Protein AF-0000000068193351 (afdb_homodimer)

Secondary structure (DSSP, 8-state):
--HHHHHHHSPTTHHHHHHHHHTS-HHHHHHHHHTSSPPPHHHHHHHHHHTTTSS-HHHHSTTTHHHH-HHHHHHHHTT-----------GGGS------/--HHHHHHHSPTTHHHHHHHHHTS-HHHHHHHHHTSSPPPHHHHHHHHHHTTTSS-HHHHSTTTHHHH-HHHHHHHHTT-----------GGGTT-----

Sequence (200 aa):
MTLKEFIKSLRVGDAKKFAARLGVSPSYLSQMASGRTAISPTRALMIESATEGQVSRAELRPHDWELIWPEYASGIRLGQTHVVHAEGDCSACLSDGVDSMTLKEFIKSLRVGDAKKFAARLGVSPSYLSQMASGRTAISPTRALMIESATEGQVSRAELRPHDWELIWPEYASGIRLGQTHVVHAEGDCSACLSDGVDS

Foldseek 3Di:
DALLVVLVPDDPPVLQVLCVQLVHGSVVSVCLRVVVDQADPVSQVSNCVSSVNPHHSCNSPVPCVCVVCVVCVVCVVVVNNVPPPVPPPCVVVPDPPPVD/DALLVVLVPDDPPVLQVLCVQLVHGSVVSVCLRVVVDQADPVSQVVNCVSSVNPHHSCNSPVPCVCVVCVVCVVCVVVVNNPPCPVPPPCVVVPDPPPDD

Nearest PDB structures (foldseek):
  8c7k-assembly1_A  TM=7.329E-01  e=3.069E-12  Escherichia coli O157:H7
  8co2-assembly1_A  TM=9.858E-01  e=1.066E-08  Escherichia coli O157
  1utx-assembly1_B  TM=7.708E-01  e=4.653E-01  Enterococcus faecalis
  3jxc-assembly1_L  TM=6.769E-01  e=3.519E-01  Lederbergvirus P22
  3eus-assembly1_B  TM=6.465E-01  e=3.328E-01  Ruegeria pomeroyi

Solvent-accessible surface area (backbone atoms only — not comparable to full-atom values): 11826 Å² total; per-residue (Å²): 92,51,60,45,57,54,54,68,69,44,59,91,71,44,53,52,52,52,18,52,74,71,70,46,49,54,68,55,48,50,31,46,43,71,61,77,40,87,71,51,69,58,53,29,48,48,48,13,58,74,48,71,52,50,29,36,43,51,66,67,34,73,86,50,35,56,70,63,35,51,62,59,45,49,26,57,72,70,70,51,64,64,73,77,66,79,70,74,77,68,64,78,72,61,66,83,72,77,75,125,92,51,59,45,58,52,53,67,69,44,59,90,70,43,52,51,53,52,17,52,75,71,71,46,50,53,68,56,49,51,31,47,44,70,60,78,38,87,70,50,68,58,53,28,48,49,49,14,58,75,49,72,54,51,29,37,44,52,66,67,33,72,87,48,35,57,70,64,35,52,62,60,44,50,25,56,73,69,72,51,64,64,72,75,64,76,71,73,80,68,67,76,71,61,70,78,71,76,77,126

InterPro domains:
  IPR001387 Cro/C1-type, helix-turn-helix domain [PS50943] (16-60)
  IPR001387 Cro/C1-type, helix-turn-helix domain [cd00093] (3-50)
  IPR010982 Lambda repressor-like, DNA-binding domain superfamily [G3DSA:1.10.260.40] (1-67)
  IPR010982 Lambda repressor-like, DNA-binding domain superfamily [SSF47413] (12-64)
  IPR031856 Bacterial antitoxin YdaS-like [PF15943] (11-66)

Organism: Escherichia coli O157:H7 (NCBI:txid83334)

Radius of gyration: 22.43 Å; Cα contacts (8 Å, |Δi|>4): 151; chains: 2; bounding box: 56×87×42 Å

Structure (mmCIF, N/CA/C/O backbone):
data_AF-0000000068193351-model_v1
#
loop_
_entity.id
_entity.type
_entity.pdbx_description
1 polymer 'Phage antirepressor protein Cro'
#
loop_
_atom_site.group_PDB
_atom_site.id
_atom_site.type_symbol
_atom_site.label_atom_id
_atom_site.label_alt_id
_atom_site.label_comp_id
_atom_site.label_asym_id
_atom_site.label_entity_id
_atom_site.label_seq_id
_atom_site.pdbx_PDB_ins_code
_atom_site.Cartn_x
_atom_site.Cartn_y
_atom_site.Cartn_z
_atom_site.occupancy
_atom_site.B_iso_or_equiv
_atom_site.auth_seq_id
_atom_site.auth_comp_id
_atom_site.auth_asym_id
_atom_site.auth_atom_id
_atom_site.pdbx_PDB_model_num
ATOM 1 N N . MET A 1 1 ? -1.969 10.773 16.422 1 95.75 1 MET A N 1
ATOM 2 C CA . MET A 1 1 ? -3.109 11.672 16.266 1 95.75 1 MET A CA 1
ATOM 3 C C . MET A 1 1 ? -3.891 11.352 15 1 95.75 1 MET A C 1
ATOM 5 O O . MET A 1 1 ? -3.316 10.875 14.016 1 95.75 1 MET A O 1
ATOM 9 N N . THR A 1 2 ? -5.242 11.766 15 1 97.94 2 THR A N 1
ATOM 10 C CA . THR A 1 2 ? -6.059 11.523 13.82 1 97.94 2 THR A CA 1
ATOM 11 C C . THR A 1 2 ? -5.891 12.664 12.812 1 97.94 2 THR A C 1
ATOM 13 O O . THR A 1 2 ? -5.402 13.742 13.156 1 97.94 2 THR A O 1
ATOM 16 N N . LEU A 1 3 ? -6.285 12.359 11.57 1 98.69 3 LEU A N 1
ATOM 17 C CA . LEU A 1 3 ? -6.215 13.391 10.539 1 98.69 3 LEU A CA 1
ATO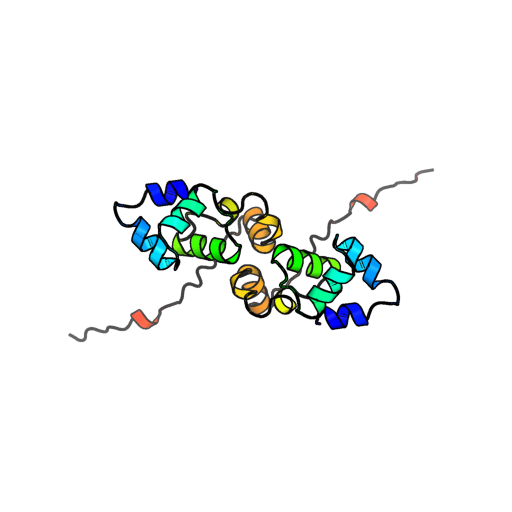M 18 C C . LEU A 1 3 ? -7.117 14.57 10.883 1 98.69 3 LEU A C 1
ATOM 20 O O . LEU A 1 3 ? -6.723 15.727 10.719 1 98.69 3 LEU A O 1
ATOM 2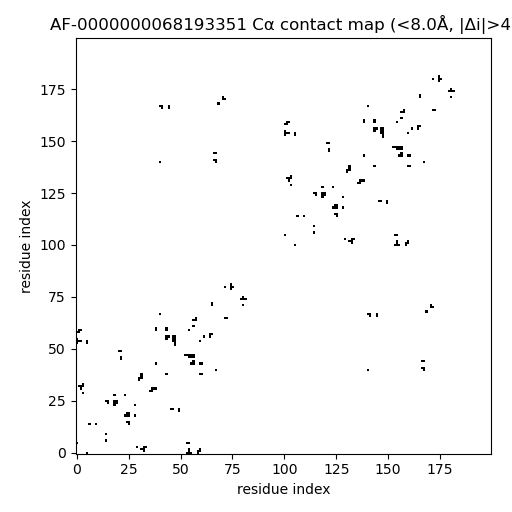4 N N . LYS A 1 4 ? -8.266 14.289 11.367 1 97.94 4 LYS A N 1
ATOM 25 C CA . LYS A 1 4 ? -9.203 15.336 11.766 1 97.94 4 LYS A CA 1
ATOM 26 C C . LYS A 1 4 ? -8.617 16.203 12.867 1 97.94 4 LYS A C 1
ATOM 28 O O . LYS A 1 4 ? -8.688 17.438 12.797 1 97.94 4 LYS A O 1
ATOM 33 N N . GLU A 1 5 ? -8.047 15.625 13.852 1 98.12 5 GLU A N 1
ATOM 34 C CA . GLU A 1 5 ? -7.422 16.359 14.953 1 98.12 5 GLU A CA 1
ATOM 35 C C . GLU A 1 5 ? -6.25 17.203 14.453 1 98.12 5 GLU A C 1
ATOM 37 O O . GLU A 1 5 ? -6.059 18.328 14.906 1 98.12 5 GLU A O 1
ATOM 42 N N . PHE A 1 6 ? -5.492 16.672 13.594 1 98.62 6 PHE A N 1
ATOM 43 C CA . PHE A 1 6 ? -4.367 17.406 13.039 1 98.62 6 PHE A CA 1
ATOM 44 C C . PHE A 1 6 ? -4.844 18.672 12.336 1 98.62 6 PHE A C 1
ATOM 46 O O . PHE A 1 6 ? -4.332 19.766 12.602 1 98.62 6 PHE A O 1
ATOM 53 N N . ILE A 1 7 ? -5.871 18.469 11.492 1 98 7 ILE A N 1
ATOM 54 C CA . ILE A 1 7 ? -6.387 19.594 10.719 1 98 7 ILE A CA 1
ATOM 55 C C . ILE A 1 7 ? -6.957 20.656 11.664 1 98 7 ILE A C 1
ATOM 57 O O . ILE A 1 7 ? -6.746 21.859 11.461 1 98 7 ILE A O 1
ATOM 61 N N . LYS A 1 8 ? -7.605 20.266 12.688 1 96.81 8 LYS A N 1
ATOM 62 C CA . LYS A 1 8 ? -8.211 21.188 13.648 1 96.81 8 LYS A CA 1
ATOM 63 C C . LYS A 1 8 ? -7.145 21.938 14.438 1 96.81 8 LYS A C 1
ATOM 65 O O . LYS A 1 8 ? -7.379 23.062 14.883 1 96.81 8 LYS A O 1
ATOM 70 N N . SER A 1 9 ? -6.012 21.312 14.562 1 97.75 9 SER A N 1
ATOM 71 C CA . SER A 1 9 ? -4.93 21.938 15.328 1 97.75 9 SER A CA 1
ATOM 72 C C . SER A 1 9 ? -4.207 23 14.508 1 97.75 9 SER A C 1
ATOM 74 O O . SER A 1 9 ? -3.438 23.781 15.047 1 97.75 9 SER A O 1
ATOM 76 N N . LEU A 1 10 ? -4.402 23.031 13.266 1 96.62 10 LEU A N 1
ATOM 77 C CA . LEU A 1 10 ? -3.748 24 12.391 1 96.62 10 LEU A CA 1
ATOM 78 C C . LEU A 1 10 ? -4.332 25.391 12.586 1 96.62 10 LEU A C 1
ATOM 80 O O . LEU A 1 10 ? -5.449 25.531 13.086 1 96.62 10 LEU A O 1
ATOM 84 N N . ARG A 1 11 ? -3.537 26.391 12.266 1 95.5 11 ARG A N 1
ATOM 85 C CA . ARG A 1 11 ? -4.035 27.766 12.289 1 95.5 11 ARG A CA 1
ATOM 86 C C . ARG A 1 11 ? -5.117 27.969 11.227 1 95.5 11 ARG A C 1
ATOM 88 O O . ARG A 1 11 ? -5.199 27.219 10.258 1 95.5 11 ARG A O 1
ATOM 95 N N . VAL A 1 12 ? -5.859 28.984 11.398 1 89.94 12 VAL A N 1
ATOM 96 C CA . VAL A 1 12 ? -6.93 29.312 10.469 1 89.94 12 VAL A CA 1
ATOM 97 C C . VAL A 1 12 ? -6.355 29.516 9.07 1 89.94 12 VAL A C 1
ATOM 99 O O . VAL A 1 12 ? -5.359 30.219 8.898 1 89.94 12 VAL A O 1
ATOM 102 N N . GLY A 1 13 ? -6.82 28.844 8.055 1 92.31 13 GLY A N 1
ATOM 103 C CA . GLY A 1 13 ? -6.379 28.984 6.676 1 92.31 13 GLY A CA 1
ATOM 104 C C . GLY A 1 13 ? -5.32 27.969 6.285 1 92.31 13 GLY A C 1
ATOM 105 O O . GLY A 1 13 ? -5.074 27.75 5.098 1 92.31 13 GLY A O 1
ATOM 106 N N . ASP A 1 14 ? -4.668 27.359 7.246 1 97.31 14 ASP A N 1
ATOM 107 C CA . ASP A 1 14 ? -3.549 26.469 6.961 1 97.31 14 ASP A CA 1
ATOM 108 C C . ASP A 1 14 ? -4.039 25.109 6.445 1 97.31 14 ASP A C 1
ATOM 110 O O . ASP A 1 14 ? -3.271 24.359 5.84 1 97.31 14 ASP A O 1
ATOM 114 N N . ALA A 1 15 ? -5.297 24.844 6.703 1 97.19 15 ALA A N 1
ATOM 115 C CA . ALA A 1 15 ? -5.855 23.609 6.145 1 97.19 15 ALA A CA 1
ATOM 116 C C . ALA A 1 15 ? -5.844 23.656 4.617 1 97.19 15 ALA A C 1
ATOM 118 O O . ALA A 1 15 ? -5.562 22.641 3.969 1 97.19 15 ALA A O 1
ATOM 119 N N . LYS A 1 16 ? -6.125 24.797 4.086 1 97.25 16 LYS A N 1
ATOM 120 C CA . LYS A 1 16 ? -6.086 24.953 2.637 1 97.25 16 LYS A CA 1
ATOM 121 C C . LYS A 1 16 ? -4.672 24.781 2.1 1 97.25 16 LYS A C 1
ATOM 123 O O . LYS A 1 16 ? -4.477 24.141 1.058 1 97.25 16 LYS A O 1
ATOM 128 N N . LYS A 1 17 ? -3.723 25.297 2.779 1 97.75 17 LYS A N 1
ATOM 129 C CA . LYS A 1 17 ? -2.326 25.141 2.391 1 97.75 17 LYS A CA 1
ATOM 130 C C . LYS A 1 17 ? -1.9 23.672 2.461 1 97.75 17 LYS A C 1
ATOM 132 O O . LYS A 1 17 ? -1.168 23.188 1.595 1 97.75 17 LYS A O 1
ATOM 137 N N . PHE A 1 18 ? -2.314 23.062 3.512 1 98.44 18 PHE A N 1
ATOM 138 C CA . PHE A 1 18 ? -2.016 21.641 3.68 1 98.44 18 PHE A CA 1
ATOM 139 C C . PHE A 1 18 ? -2.594 20.828 2.531 1 98.44 18 PHE A C 1
ATOM 141 O O . PHE A 1 18 ? -1.904 19.984 1.953 1 98.44 18 PHE A O 1
ATOM 148 N N . ALA A 1 19 ? -3.816 21.062 2.141 1 98.56 19 ALA A N 1
ATOM 149 C CA . ALA A 1 19 ? -4.453 20.391 1.011 1 98.56 19 ALA A CA 1
ATOM 150 C C . ALA A 1 19 ? -3.668 20.625 -0.277 1 98.56 19 ALA A C 1
ATOM 152 O O . ALA A 1 19 ? -3.428 19.688 -1.04 1 98.56 19 ALA A O 1
ATOM 153 N N . ALA A 1 20 ? -3.26 21.828 -0.442 1 97.94 20 ALA A N 1
ATOM 154 C CA . ALA A 1 20 ? -2.486 22.188 -1.631 1 97.94 20 ALA A CA 1
ATOM 155 C C . ALA A 1 20 ? -1.168 21.422 -1.674 1 97.94 20 A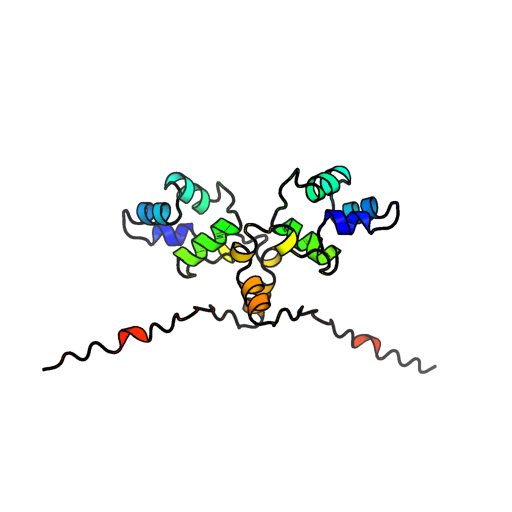LA A C 1
ATOM 157 O O . ALA A 1 20 ? -0.745 20.953 -2.736 1 97.94 20 ALA A O 1
ATOM 158 N N . ARG A 1 21 ? -0.546 21.25 -0.529 1 97.12 21 ARG A N 1
ATOM 159 C CA . ARG A 1 21 ? 0.699 20.5 -0.427 1 97.12 21 ARG A CA 1
ATOM 160 C C . ARG A 1 21 ? 0.489 19.031 -0.818 1 97.12 21 ARG A C 1
ATOM 162 O O . ARG A 1 21 ? 1.402 18.391 -1.336 1 97.12 21 ARG A O 1
ATOM 169 N N . LEU A 1 22 ? -0.671 18.547 -0.505 1 97.88 22 LEU A N 1
ATOM 170 C CA . LEU A 1 22 ? -1.014 17.172 -0.836 1 97.88 22 LEU A CA 1
ATOM 171 C C . LEU A 1 22 ? -1.496 17.062 -2.279 1 97.88 22 LEU A C 1
ATOM 173 O O . LEU A 1 22 ? -1.667 15.961 -2.799 1 97.88 22 LEU A O 1
ATOM 177 N N . GLY A 1 23 ? -1.76 18.141 -2.883 1 97.94 23 GLY A N 1
ATOM 178 C CA . GLY A 1 23 ? -2.258 18.141 -4.25 1 97.94 23 GLY A CA 1
ATOM 179 C C . GLY A 1 23 ? -3.73 17.797 -4.348 1 97.94 23 GLY A C 1
ATOM 180 O O . GLY A 1 23 ? -4.168 17.219 -5.348 1 97.94 23 GLY A O 1
ATOM 181 N N . VAL A 1 24 ? -4.441 18.125 -3.326 1 98.12 24 VAL A N 1
ATOM 182 C CA . VAL A 1 24 ? -5.867 17.812 -3.336 1 98.12 24 VAL A CA 1
ATOM 183 C C . VAL A 1 24 ? -6.672 19.062 -3.01 1 98.12 24 VAL A C 1
ATOM 185 O O . VAL A 1 24 ? -6.102 20.094 -2.641 1 98.12 24 VAL A O 1
ATOM 188 N N . SER A 1 25 ? -7.977 18.938 -3.188 1 98.31 25 SER A N 1
ATOM 189 C CA . SER A 1 25 ? -8.867 20.031 -2.809 1 98.31 25 SER A CA 1
ATOM 190 C C . SER A 1 25 ? -9.148 20.016 -1.311 1 98.31 25 SER A C 1
ATOM 192 O O . SER A 1 25 ? -9.125 18.953 -0.677 1 98.31 25 SER A O 1
ATOM 194 N N . PRO A 1 26 ? -9.43 21.172 -0.781 1 97.81 26 PRO A N 1
ATOM 195 C CA . PRO A 1 26 ? -9.812 21.219 0.633 1 97.81 26 PRO A CA 1
ATOM 196 C C . PRO A 1 26 ? -11.031 20.359 0.946 1 97.81 26 PRO A C 1
ATOM 198 O O . PRO A 1 26 ? -11.109 19.766 2.021 1 97.81 26 PRO A O 1
ATOM 201 N N . SER A 1 27 ? -11.984 20.328 0.032 1 98.38 27 SER A N 1
ATOM 202 C CA . SER A 1 27 ? -13.164 19.5 0.24 1 98.38 27 SER A CA 1
ATOM 203 C C . SER A 1 27 ? -12.797 18.016 0.334 1 98.38 27 SER A C 1
ATOM 205 O O . SER A 1 27 ? -13.328 17.297 1.175 1 98.38 27 SER A O 1
ATOM 207 N N . TYR A 1 28 ? -11.867 17.625 -0.529 1 98.19 28 TYR A N 1
ATOM 208 C CA . TYR A 1 28 ? -11.43 16.234 -0.515 1 98.19 28 TYR A CA 1
ATOM 209 C C . TYR A 1 28 ? -10.672 15.914 0.771 1 98.19 28 TYR A C 1
ATOM 211 O O . TYR A 1 28 ? -10.859 14.844 1.355 1 98.19 28 TYR A O 1
ATOM 219 N N . LEU A 1 29 ? -9.828 16.844 1.214 1 98.5 29 LEU A N 1
ATOM 220 C CA . LEU A 1 29 ? -9.133 16.688 2.486 1 98.5 29 LEU A CA 1
ATOM 221 C C . LEU A 1 29 ? -10.125 16.5 3.629 1 98.5 29 LEU A C 1
ATOM 223 O O . LEU A 1 29 ? -9.93 15.617 4.477 1 98.5 29 LEU A O 1
ATOM 227 N N . SER A 1 30 ? -11.164 17.266 3.646 1 98.25 30 SER A N 1
ATOM 228 C CA . SER A 1 30 ? -12.195 17.156 4.68 1 98.25 30 SER A CA 1
ATOM 229 C C . SER A 1 30 ? -12.898 15.797 4.621 1 98.25 30 SER A C 1
ATOM 231 O O . SER A 1 30 ? -13.203 15.211 5.656 1 98.25 30 SER A O 1
ATOM 233 N N . GLN A 1 31 ? -13.156 15.312 3.414 1 98.5 31 GLN A N 1
ATOM 234 C CA . GLN A 1 31 ? -13.781 14 3.248 1 98.5 31 GLN A CA 1
ATOM 235 C C . GLN A 1 31 ? -12.883 12.891 3.795 1 98.5 31 GLN A C 1
ATOM 237 O O . GLN A 1 31 ? -13.359 11.961 4.441 1 98.5 31 GLN A O 1
ATOM 242 N N . MET A 1 32 ? -11.617 13.016 3.561 1 98.44 32 MET A N 1
ATOM 243 C CA . MET A 1 32 ? -10.664 12.055 4.109 1 98.44 32 MET A CA 1
ATOM 244 C C . MET A 1 32 ? -10.648 12.109 5.633 1 98.44 32 MET A C 1
ATOM 246 O O . MET A 1 32 ? -10.719 11.07 6.297 1 98.44 32 MET A O 1
ATOM 250 N N . ALA A 1 33 ? -10.656 13.281 6.176 1 98.31 33 ALA A N 1
ATOM 251 C CA . ALA A 1 33 ? -10.57 13.484 7.617 1 98.31 33 ALA A CA 1
ATOM 252 C C . ALA A 1 33 ? -11.812 12.953 8.328 1 98.31 33 ALA A C 1
ATOM 254 O O . ALA A 1 33 ? -11.727 12.445 9.445 1 98.31 33 ALA A O 1
ATOM 255 N N . SER A 1 34 ? -12.922 13.023 7.629 1 97.81 34 SER A N 1
ATOM 256 C CA . SER A 1 34 ?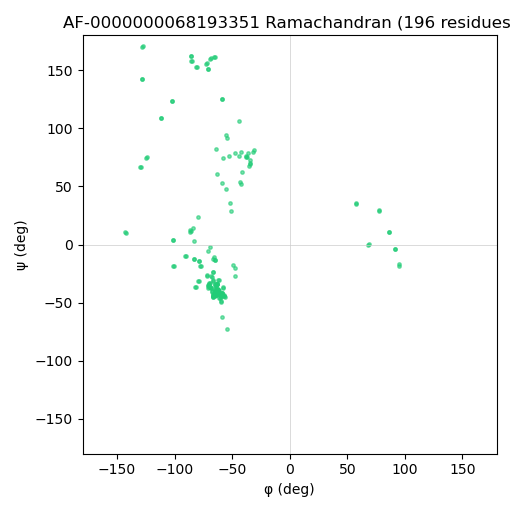 -14.188 12.609 8.234 1 97.81 34 SER A CA 1
ATOM 257 C C . SER A 1 34 ? -14.461 11.125 7.984 1 97.81 34 SER A C 1
ATOM 259 O O . SER A 1 34 ? -15.414 10.57 8.531 1 97.81 34 SER A O 1
ATOM 261 N N . GLY A 1 35 ? -13.688 10.547 7.156 1 97.25 35 GLY A N 1
ATOM 262 C CA . GLY A 1 35 ? -13.883 9.141 6.852 1 97.25 35 GLY A 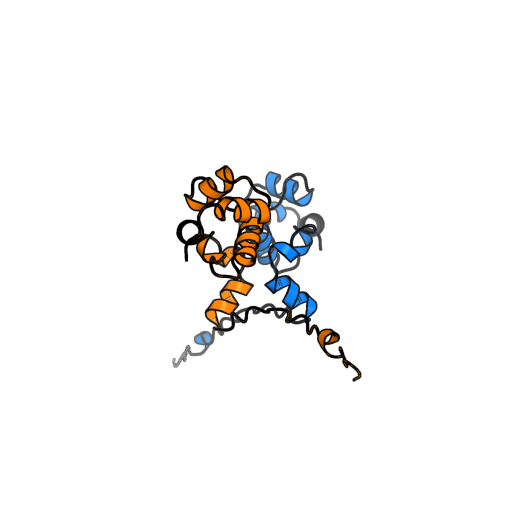CA 1
ATOM 263 C C . GLY A 1 35 ? -14.898 8.906 5.75 1 97.25 35 GLY A C 1
ATOM 264 O O . GLY A 1 35 ? -15.281 7.762 5.488 1 97.25 35 GLY A O 1
ATOM 265 N N . ARG A 1 36 ? -15.328 9.953 5.035 1 97.19 36 ARG A N 1
ATOM 266 C CA . ARG A 1 36 ? -16.297 9.836 3.955 1 97.19 36 ARG A CA 1
ATOM 267 C C . ARG A 1 36 ? -15.68 9.156 2.736 1 97.19 36 ARG A C 1
ATOM 269 O O . ARG A 1 36 ? -16.391 8.586 1.907 1 97.19 36 ARG A O 1
ATOM 276 N N . THR A 1 37 ? -14.375 9.289 2.582 1 96.75 37 THR A N 1
ATOM 277 C CA . THR A 1 37 ? -13.648 8.625 1.51 1 96.75 37 THR A CA 1
ATOM 278 C C . THR A 1 37 ? -12.453 7.852 2.068 1 96.75 37 THR A C 1
ATOM 280 O O . THR A 1 37 ? -11.82 8.281 3.035 1 96.75 37 THR A O 1
ATOM 283 N N . ALA A 1 38 ? -12.219 6.707 1.476 1 95.38 38 ALA A N 1
ATOM 284 C CA . ALA A 1 38 ? -11.062 5.91 1.878 1 95.38 38 ALA A CA 1
ATOM 285 C C . ALA A 1 38 ? -9.758 6.562 1.413 1 95.38 38 ALA A C 1
ATOM 287 O O . ALA A 1 38 ? -9.734 7.254 0.391 1 95.38 38 ALA A O 1
ATOM 288 N N . ILE A 1 39 ? -8.758 6.316 2.162 1 97.5 39 ILE A N 1
ATOM 289 C CA . ILE A 1 39 ? -7.441 6.844 1.838 1 97.5 39 ILE A CA 1
ATOM 290 C C . ILE A 1 39 ? -6.582 5.746 1.214 1 97.5 39 ILE A C 1
ATOM 292 O O . ILE A 1 39 ? -6.395 4.684 1.809 1 97.5 39 ILE A O 1
ATOM 296 N N . SER A 1 40 ? -6.082 5.988 0.044 1 96.19 40 SER A N 1
ATOM 297 C CA . SER A 1 40 ? -5.223 5.02 -0.632 1 96.19 40 SER A CA 1
ATOM 298 C C . SER A 1 40 ? -3.883 4.883 0.079 1 96.19 40 SER A C 1
ATOM 300 O O . SER A 1 40 ? -3.477 5.77 0.829 1 96.19 40 SER A O 1
ATOM 302 N N . PRO A 1 41 ? -3.17 3.791 -0.16 1 97.19 41 PRO A N 1
ATOM 303 C CA . PRO A 1 41 ? -1.855 3.625 0.464 1 97.19 41 PRO A CA 1
ATOM 304 C C . PRO A 1 41 ? -0.883 4.742 0.097 1 97.19 41 PRO A C 1
ATOM 306 O O . PRO A 1 41 ? -0.17 5.254 0.964 1 97.19 41 PRO A O 1
ATOM 309 N N . THR A 1 42 ? -0.864 5.145 -1.122 1 95.88 42 THR A N 1
ATOM 310 C CA . THR A 1 42 ? 0.032 6.215 -1.545 1 95.88 42 THR A CA 1
ATOM 311 C C . THR A 1 42 ? -0.312 7.52 -0.833 1 95.88 42 THR A C 1
ATOM 313 O O . THR A 1 42 ? 0.577 8.219 -0.338 1 95.88 42 THR A O 1
ATOM 316 N N . ARG A 1 43 ? -1.564 7.805 -0.679 1 97.38 43 ARG A N 1
ATOM 317 C CA . ARG A 1 43 ? -2 9.023 -0.008 1 97.38 43 ARG A CA 1
ATOM 318 C C . ARG A 1 43 ? -1.676 8.977 1.481 1 97.38 43 ARG A C 1
ATOM 320 O O . ARG A 1 43 ? -1.322 10 2.078 1 97.38 43 ARG A O 1
ATOM 327 N N . ALA A 1 44 ? -1.818 7.816 2.027 1 98.5 44 ALA A N 1
ATOM 328 C CA . ALA A 1 44 ? -1.493 7.656 3.441 1 98.5 44 ALA A CA 1
ATOM 329 C C . ALA A 1 44 ? -0.036 8.016 3.713 1 98.5 44 ALA A C 1
ATOM 331 O O . ALA A 1 44 ? 0.266 8.727 4.676 1 98.5 44 ALA A O 1
ATOM 332 N N . LEU A 1 45 ? 0.811 7.574 2.799 1 98 45 LEU A N 1
ATOM 333 C CA . LEU A 1 45 ? 2.229 7.875 2.961 1 98 45 LEU A CA 1
ATOM 334 C C . LEU A 1 45 ? 2.498 9.359 2.746 1 98 45 LEU A C 1
ATOM 336 O O . LEU A 1 45 ? 3.32 9.953 3.447 1 98 45 LEU A O 1
ATOM 340 N N . MET A 1 46 ? 1.78 9.906 1.838 1 97.75 46 MET A N 1
ATOM 341 C CA . MET A 1 46 ? 1.939 11.336 1.576 1 97.75 46 MET A CA 1
ATOM 342 C C . MET A 1 46 ? 1.52 12.156 2.787 1 97.75 46 MET A C 1
ATOM 344 O O . MET A 1 46 ? 2.207 13.109 3.166 1 97.75 46 MET A O 1
ATOM 348 N N . ILE A 1 47 ? 0.429 11.773 3.344 1 98.62 47 ILE A N 1
ATOM 349 C CA . ILE A 1 47 ? -0.081 12.492 4.508 1 98.62 47 ILE A CA 1
ATOM 350 C C . ILE A 1 47 ? 0.868 12.297 5.691 1 98.62 47 ILE A C 1
ATOM 352 O O . ILE A 1 47 ? 1.207 13.258 6.387 1 98.62 47 ILE A O 1
ATOM 356 N N . GLU A 1 48 ? 1.314 11.094 5.926 1 98.5 48 GLU A N 1
ATOM 357 C CA . GLU A 1 48 ? 2.268 10.82 7 1 98.5 48 GLU A CA 1
ATOM 358 C C . GLU A 1 48 ? 3.527 11.672 6.844 1 98.5 48 GLU A C 1
ATOM 360 O O . GLU A 1 48 ? 4.004 12.266 7.812 1 98.5 48 GLU A O 1
ATOM 365 N N . SER A 1 49 ? 4.039 11.75 5.629 1 97.75 49 SER A N 1
ATOM 366 C CA . SER A 1 49 ? 5.234 12.539 5.355 1 97.75 49 SER A CA 1
ATOM 367 C C . SER A 1 49 ? 4.973 14.023 5.547 1 97.75 49 SER A C 1
ATOM 369 O O . SER A 1 49 ? 5.746 14.719 6.215 1 97.75 49 SER A O 1
ATOM 371 N N . ALA A 1 50 ? 3.832 14.445 5.02 1 97.94 50 ALA A N 1
ATOM 372 C CA . ALA A 1 50 ? 3.504 15.867 5.062 1 97.94 50 ALA A CA 1
ATOM 373 C C . ALA A 1 50 ? 3.266 16.328 6.5 1 97.94 50 ALA A C 1
ATOM 375 O O . ALA A 1 50 ? 3.424 17.516 6.809 1 97.94 50 ALA A O 1
ATOM 376 N N . THR A 1 51 ? 2.928 15.461 7.371 1 98.12 51 THR A N 1
ATOM 377 C CA . THR A 1 51 ? 2.666 15.812 8.766 1 98.12 51 THR A CA 1
ATOM 378 C C . THR A 1 51 ? 3.859 15.453 9.641 1 98.12 51 THR A C 1
ATOM 380 O O . THR A 1 51 ? 3.76 15.477 10.875 1 98.12 51 THR A O 1
ATOM 383 N N . GLU A 1 52 ? 4.898 14.984 8.969 1 96.94 52 GLU A N 1
ATOM 384 C CA . GLU A 1 52 ? 6.117 14.602 9.68 1 96.94 52 GLU A CA 1
ATOM 385 C C . GLU A 1 52 ? 5.84 13.539 10.734 1 96.94 52 GLU A C 1
ATOM 387 O O . GLU A 1 52 ? 6.363 13.617 11.852 1 96.94 52 GLU A O 1
ATOM 392 N N . GLY A 1 53 ? 4.949 12.703 10.414 1 97.25 53 GLY A N 1
ATOM 393 C CA . GLY A 1 53 ? 4.703 11.547 11.258 1 97.25 53 GLY A CA 1
ATOM 394 C C . GLY A 1 53 ? 3.641 11.789 12.312 1 97.25 53 GLY A C 1
ATOM 395 O O . GLY A 1 53 ? 3.252 10.875 13.039 1 97.25 53 GLY A O 1
ATOM 396 N N . GLN A 1 54 ? 3.164 12.961 12.383 1 97.94 54 GLN A N 1
ATOM 397 C CA . GLN A 1 54 ? 2.146 13.258 13.391 1 97.94 54 GLN A CA 1
ATOM 398 C C . GLN A 1 54 ? 0.868 12.469 13.117 1 97.94 54 GLN A C 1
ATOM 400 O O . GLN A 1 54 ? 0.153 12.094 14.055 1 97.94 54 GLN A O 1
ATOM 405 N N . VAL A 1 55 ? 0.541 12.242 11.859 1 98.69 55 VAL A N 1
ATOM 406 C CA . VAL A 1 55 ? -0.525 11.344 11.438 1 98.69 55 VAL A CA 1
ATOM 407 C C . VAL A 1 55 ? 0.076 10.125 10.727 1 98.69 55 VAL A C 1
ATOM 409 O O . VAL A 1 55 ? 0.567 10.234 9.602 1 98.69 55 VAL A O 1
ATOM 412 N N . SER A 1 56 ? -0.007 9.023 11.406 1 98.25 56 SER A N 1
ATOM 413 C CA . SER A 1 56 ? 0.68 7.848 10.898 1 98.25 56 SER A CA 1
ATOM 414 C C . SER A 1 56 ? -0.186 7.098 9.891 1 98.25 56 SER A C 1
ATOM 416 O O . SER A 1 56 ? -1.413 7.211 9.906 1 98.25 56 SER A O 1
ATOM 418 N N . ARG A 1 57 ? 0.454 6.324 9.062 1 98.38 57 ARG A N 1
ATOM 419 C CA . ARG A 1 57 ? -0.281 5.488 8.117 1 98.38 57 ARG A CA 1
ATOM 420 C C . ARG A 1 57 ? -1.156 4.477 8.852 1 98.38 57 ARG A C 1
ATOM 422 O O . ARG A 1 57 ? -2.236 4.121 8.375 1 98.38 57 ARG A O 1
ATOM 429 N N . ALA A 1 58 ? -0.708 4.09 9.984 1 97.88 58 ALA A N 1
ATOM 430 C CA . ALA A 1 58 ? -1.505 3.178 10.797 1 97.88 58 ALA A CA 1
ATOM 431 C C . ALA A 1 58 ? -2.807 3.836 11.242 1 97.88 58 ALA A C 1
ATOM 433 O O . ALA A 1 58 ? -3.861 3.195 11.258 1 97.88 58 ALA A O 1
ATOM 434 N N . GLU A 1 59 ? -2.693 5.086 11.562 1 98 59 GLU A N 1
ATOM 435 C CA . GLU A 1 59 ? -3.877 5.84 11.961 1 98 59 GLU A CA 1
ATOM 436 C C . GLU A 1 59 ? -4.812 6.066 10.781 1 98 59 GLU A C 1
ATOM 438 O O . GLU A 1 59 ? -6.035 6.066 10.938 1 98 59 GLU A O 1
ATOM 443 N N . LEU A 1 60 ? -4.305 6.219 9.625 1 98.44 60 LEU A N 1
ATOM 444 C CA . LEU A 1 60 ? -5.07 6.551 8.43 1 98.44 60 LEU A CA 1
ATOM 445 C C . LEU A 1 60 ? -5.766 5.316 7.863 1 98.44 60 LEU A C 1
ATOM 447 O O . LEU A 1 60 ? -6.812 5.43 7.223 1 98.44 60 LEU A O 1
ATOM 451 N N . ARG A 1 61 ? -5.082 4.148 8.078 1 97.81 61 ARG A N 1
ATOM 452 C CA . ARG A 1 61 ? -5.641 2.895 7.59 1 97.81 61 ARG A CA 1
ATOM 453 C C . ARG A 1 61 ? -5.672 1.838 8.688 1 97.81 61 ARG A C 1
ATOM 455 O O . ARG A 1 61 ? -5.023 0.795 8.57 1 97.81 61 ARG A O 1
ATOM 462 N N . PRO A 1 62 ? -6.477 2.064 9.688 1 96.94 62 PRO A N 1
ATOM 463 C CA . PRO A 1 62 ? -6.41 1.246 10.898 1 96.94 62 PRO A CA 1
ATOM 464 C C . PRO A 1 62 ? -6.785 -0.212 10.648 1 96.94 62 PRO A C 1
ATOM 466 O O . PRO A 1 62 ? -6.449 -1.087 11.453 1 96.94 62 PRO A O 1
ATOM 469 N N . HIS A 1 63 ? -7.363 -0.533 9.5 1 95.69 63 HIS A N 1
ATOM 470 C CA . HIS A 1 63 ? -7.918 -1.871 9.336 1 95.69 63 HIS A CA 1
ATOM 471 C C . HIS A 1 63 ? -6.98 -2.762 8.531 1 95.69 63 HIS A C 1
ATOM 473 O O . HIS A 1 63 ? -7.105 -3.988 8.555 1 95.69 63 HIS A O 1
ATOM 479 N N . ASP A 1 64 ? -6.051 -2.119 7.793 1 96.06 64 ASP A N 1
ATOM 480 C CA . ASP A 1 64 ? -5.293 -2.996 6.906 1 96.06 64 ASP A CA 1
ATOM 481 C C . ASP A 1 64 ? -3.83 -2.566 6.828 1 96.06 64 ASP A C 1
ATOM 483 O O . ASP A 1 64 ? -3.051 -3.133 6.059 1 96.06 64 ASP A O 1
ATOM 487 N N . TRP A 1 65 ? -3.412 -1.617 7.719 1 97.31 65 TRP A N 1
ATOM 488 C CA . TRP A 1 65 ? -2.061 -1.084 7.598 1 97.31 65 TRP A CA 1
ATOM 489 C C . TRP A 1 65 ? -1.021 -2.18 7.809 1 97.31 65 TRP A C 1
ATOM 491 O O . TRP A 1 65 ? -0.001 -2.219 7.117 1 97.31 65 TRP A O 1
ATOM 501 N N . GLU A 1 66 ? -1.234 -3.145 8.633 1 96.5 66 GLU A N 1
ATOM 502 C CA . GLU A 1 66 ? -0.253 -4.191 8.906 1 96.5 66 GLU A CA 1
ATOM 503 C C . GLU A 1 66 ? -0.085 -5.113 7.703 1 96.5 66 GLU A C 1
ATOM 505 O O . GLU A 1 66 ? 1.012 -5.613 7.445 1 96.5 66 GLU A O 1
ATOM 510 N N . LEU A 1 67 ? -1.183 -5.301 7.043 1 94.69 67 LEU A N 1
ATOM 511 C CA . LEU A 1 67 ? -1.146 -6.148 5.855 1 94.69 67 LEU A CA 1
ATOM 512 C C . LEU A 1 67 ? -0.409 -5.453 4.715 1 94.69 67 LEU A C 1
ATOM 514 O O . LEU A 1 67 ? 0.317 -6.102 3.957 1 94.69 67 LEU A O 1
ATOM 518 N N . ILE A 1 68 ? -0.546 -4.188 4.613 1 97.06 68 ILE A N 1
ATOM 519 C CA . ILE A 1 68 ? -0.018 -3.422 3.488 1 97.06 68 ILE A CA 1
ATOM 520 C C . ILE A 1 68 ? 1.465 -3.135 3.711 1 97.06 68 ILE A C 1
ATOM 522 O O . ILE A 1 68 ? 2.252 -3.127 2.76 1 97.06 68 ILE A O 1
ATOM 526 N N . TRP A 1 69 ? 1.788 -2.889 5.016 1 97.38 69 TRP A N 1
ATOM 527 C CA . TRP A 1 69 ? 3.17 -2.521 5.305 1 97.38 69 TRP A CA 1
ATOM 528 C C . TRP A 1 69 ? 3.777 -3.461 6.344 1 97.38 69 TRP A C 1
ATOM 530 O O . TRP A 1 69 ? 4.051 -3.053 7.473 1 97.38 69 TRP A O 1
ATOM 540 N N . PRO A 1 70 ? 4.105 -4.652 5.965 1 95.56 70 PRO A N 1
ATOM 541 C CA . PRO A 1 70 ? 4.637 -5.621 6.926 1 95.56 70 PRO A CA 1
ATOM 542 C C . PRO A 1 70 ? 5.977 -5.191 7.52 1 95.56 70 PRO A C 1
ATOM 544 O O . PRO A 1 70 ? 6.246 -5.445 8.695 1 95.56 70 PRO A O 1
ATOM 547 N N . GLU A 1 71 ? 6.816 -4.543 6.734 1 94.12 71 GLU A N 1
ATOM 548 C CA . GLU A 1 71 ? 8.102 -4.082 7.246 1 94.12 71 GLU A CA 1
ATOM 549 C C . GLU A 1 71 ? 7.918 -2.988 8.297 1 94.12 71 GLU A C 1
ATOM 551 O O . GLU A 1 71 ? 8.609 -2.979 9.32 1 94.12 71 GLU A O 1
ATOM 556 N N . TYR A 1 72 ? 7.039 -2.061 8.047 1 94.81 72 TYR A N 1
ATOM 557 C CA . TYR A 1 72 ? 6.695 -1.02 9.008 1 94.81 72 TYR A CA 1
ATOM 558 C C . TYR A 1 72 ? 6.148 -1.626 10.289 1 94.81 72 TYR A C 1
ATOM 560 O O . TYR A 1 72 ? 6.535 -1.224 11.391 1 94.81 72 TYR A O 1
ATOM 568 N N . ALA A 1 73 ? 5.305 -2.629 10.125 1 95.5 73 ALA A N 1
ATOM 569 C CA . ALA A 1 73 ? 4.715 -3.303 11.281 1 95.5 73 ALA A CA 1
ATOM 570 C C . ALA A 1 73 ? 5.789 -3.988 12.125 1 95.5 73 ALA A C 1
ATOM 572 O O . ALA A 1 73 ? 5.75 -3.932 13.352 1 95.5 73 ALA A O 1
ATOM 573 N N . SER A 1 74 ? 6.684 -4.598 11.453 1 92.69 74 SER A N 1
ATOM 574 C CA . SER A 1 74 ? 7.781 -5.273 12.141 1 92.69 74 SER A CA 1
ATOM 575 C C . SER A 1 74 ? 8.648 -4.277 12.906 1 92.69 74 SER A C 1
ATOM 577 O O . SER A 1 74 ? 9.07 -4.555 14.031 1 92.69 74 SER A O 1
ATOM 579 N N . GLY A 1 75 ? 8.914 -3.135 12.242 1 89.94 75 GLY A N 1
ATOM 580 C CA . GLY A 1 75 ? 9.695 -2.1 12.906 1 89.94 75 GLY A CA 1
ATOM 581 C C . GLY A 1 75 ? 9.031 -1.572 14.164 1 89.94 75 GLY A C 1
ATOM 582 O O . GLY A 1 75 ? 9.703 -1.318 15.164 1 89.94 75 GLY A O 1
ATOM 583 N N . ILE A 1 76 ? 7.723 -1.351 14.078 1 90 76 ILE A N 1
ATOM 584 C CA . ILE A 1 76 ? 6.977 -0.864 15.234 1 90 76 ILE A CA 1
ATOM 585 C C . ILE A 1 76 ? 7.055 -1.888 16.375 1 90 76 ILE A C 1
ATOM 587 O O . ILE A 1 76 ? 7.203 -1.521 17.531 1 90 76 ILE A O 1
ATOM 591 N N . ARG A 1 77 ? 6.98 -3.178 16.047 1 87.44 77 ARG A N 1
ATOM 592 C CA . ARG A 1 77 ? 6.98 -4.25 17.031 1 87.44 77 ARG A CA 1
ATOM 593 C C . ARG A 1 77 ? 8.352 -4.398 17.672 1 87.44 77 ARG A C 1
ATOM 595 O O . ARG A 1 77 ? 8.453 -4.703 18.875 1 87.44 77 ARG A O 1
ATOM 602 N N . LEU A 1 78 ? 9.398 -4.234 16.922 1 84.69 78 LEU A N 1
ATOM 603 C CA . LEU A 1 78 ? 10.766 -4.391 17.406 1 84.69 78 LEU A CA 1
ATOM 604 C C . LEU A 1 78 ? 11.266 -3.094 18.031 1 84.69 78 LEU A C 1
ATOM 606 O O . LEU A 1 78 ? 12.383 -3.045 18.562 1 84.69 78 LEU A O 1
ATOM 610 N N . GLY A 1 79 ? 10.398 -2.15 18.266 1 71.62 79 GLY A N 1
ATOM 611 C CA . GLY A 1 79 ? 10.797 -0.893 18.875 1 71.62 79 GLY A CA 1
ATOM 612 C C . GLY A 1 79 ? 11.672 -0.044 17.984 1 71.62 79 GLY A C 1
ATOM 613 O O . GLY A 1 79 ? 12.289 0.921 18.438 1 71.62 79 GLY A O 1
ATOM 614 N N . GLN A 1 80 ? 12.055 -0.479 16.688 1 57.84 80 GLN A N 1
ATOM 615 C CA . GLN A 1 80 ? 12.992 0.15 15.766 1 57.84 80 GLN A CA 1
ATOM 616 C C . GLN A 1 80 ? 12.312 1.245 14.953 1 57.84 80 GLN A C 1
ATOM 618 O O . GLN A 1 80 ? 12.633 1.439 13.781 1 57.84 80 GLN A O 1
ATOM 623 N N . THR A 1 81 ? 11.266 1.706 15.219 1 51.53 81 THR A N 1
ATOM 624 C CA . THR A 1 81 ? 10.727 2.695 14.289 1 51.53 81 THR A CA 1
ATOM 625 C C . THR A 1 81 ? 11.758 3.783 14 1 51.53 81 THR A C 1
ATOM 627 O O . THR A 1 81 ? 11.719 4.859 14.602 1 51.53 81 THR A O 1
ATOM 630 N N . HIS A 1 82 ? 13.086 3.486 14.07 1 42.59 82 HIS A N 1
ATOM 631 C CA . HIS A 1 82 ? 13.977 4.59 13.742 1 42.59 82 HIS A CA 1
ATOM 632 C C . HIS A 1 82 ? 13.648 5.172 12.367 1 42.59 82 HIS A C 1
ATOM 634 O O . HIS A 1 82 ? 13.547 4.434 11.383 1 42.59 82 HIS A O 1
ATOM 640 N N . VAL A 1 83 ? 12.828 6.129 12.305 1 42.16 83 VAL A N 1
ATOM 641 C CA . VAL A 1 83 ? 12.711 6.973 11.125 1 42.16 83 VAL A CA 1
ATOM 642 C C . VAL A 1 83 ? 14.07 7.105 10.438 1 42.16 83 VAL A C 1
ATOM 644 O O . VAL A 1 83 ? 15.055 7.492 11.078 1 42.16 83 VAL A O 1
ATOM 647 N N . VAL A 1 84 ? 14.539 6.254 9.703 1 36.44 84 VAL A N 1
ATOM 648 C CA . VAL A 1 84 ? 15.727 6.551 8.914 1 36.44 84 VAL A CA 1
ATOM 649 C C . VAL A 1 84 ? 15.609 7.941 8.297 1 36.44 84 VAL A C 1
ATOM 651 O O . VAL A 1 84 ? 14.773 8.172 7.414 1 36.44 84 VAL A O 1
ATOM 654 N N . HIS A 1 85 ? 15.367 8.961 9.055 1 31.58 85 HIS A N 1
ATOM 655 C CA . HIS A 1 85 ? 15.719 10.242 8.453 1 31.58 85 HIS A CA 1
ATOM 656 C C . HIS A 1 85 ? 17.062 10.172 7.738 1 31.58 85 HIS A C 1
ATOM 658 O O . HIS A 1 85 ? 18.078 9.867 8.359 1 31.58 85 HIS A O 1
ATOM 664 N N . ALA A 1 86 ? 17.141 9.641 6.523 1 32.22 86 ALA A N 1
ATOM 665 C CA . ALA A 1 86 ? 18.359 9.93 5.758 1 32.22 86 ALA A CA 1
ATOM 666 C C . ALA A 1 86 ? 18.859 11.344 6.031 1 32.22 86 ALA A C 1
ATOM 668 O O . ALA A 1 86 ? 18.188 12.328 5.699 1 32.22 86 ALA A O 1
ATOM 669 N N . GLU A 1 87 ? 19.328 11.656 7.211 1 30.55 87 GLU A N 1
ATOM 670 C CA . GLU A 1 87 ? 20.156 12.844 7.402 1 30.55 87 GLU A CA 1
ATOM 671 C C . GLU A 1 87 ? 21.094 13.062 6.215 1 30.55 87 GLU A C 1
ATOM 673 O O . GLU A 1 87 ? 21.938 12.211 5.914 1 30.55 87 GLU A O 1
ATOM 678 N N . GLY A 1 88 ? 20.609 13.531 5.082 1 29.73 88 GLY A N 1
ATOM 679 C CA . GLY A 1 88 ? 21.531 14.188 4.164 1 29.73 88 GLY A CA 1
ATOM 680 C C . GLY A 1 88 ? 22.578 15.023 4.863 1 29.73 88 GLY A C 1
ATOM 681 O O . GLY A 1 88 ? 22.25 15.938 5.621 1 29.73 88 GLY A O 1
ATOM 682 N N . ASP A 1 89 ? 23.562 14.422 5.43 1 31.73 89 ASP A N 1
ATOM 683 C CA . ASP A 1 89 ? 24.812 15.094 5.785 1 31.73 89 ASP A CA 1
ATOM 684 C C . ASP A 1 89 ? 25.172 16.172 4.758 1 31.73 89 ASP A C 1
ATOM 686 O O . ASP A 1 89 ? 25.453 15.852 3.6 1 31.73 89 ASP A O 1
ATOM 690 N N . CYS A 1 90 ? 24.422 17.266 4.801 1 30.72 90 CYS A N 1
ATOM 691 C CA . CYS A 1 90 ? 24.906 18.469 4.121 1 30.72 90 CYS A CA 1
ATOM 692 C C . CYS A 1 90 ? 26.297 18.859 4.609 1 30.72 90 CYS A C 1
ATOM 694 O O . CYS A 1 90 ? 26.422 19.578 5.605 1 30.72 90 CYS A O 1
ATOM 696 N N . SER A 1 91 ? 27.172 17.969 4.672 1 32.84 91 SER A N 1
ATOM 697 C CA . SER A 1 91 ? 28.562 18.406 4.906 1 32.84 91 SER A CA 1
ATOM 698 C C . SER A 1 91 ? 28.953 19.516 3.951 1 32.84 91 SER A C 1
ATOM 700 O O . SER A 1 91 ? 30.078 20.031 4.035 1 32.84 91 SER A O 1
ATOM 702 N N . ALA A 1 92 ? 28.25 19.719 2.873 1 34.12 92 ALA A N 1
ATOM 703 C CA . ALA A 1 92 ? 28.875 20.703 1.992 1 34.12 92 ALA A CA 1
ATOM 704 C C . ALA A 1 92 ? 28.906 22.094 2.648 1 34.12 92 ALA A C 1
ATOM 706 O O . ALA A 1 92 ? 29.312 23.062 2.023 1 34.12 92 ALA A O 1
ATOM 707 N N . CYS A 1 93 ? 28.172 22.234 3.791 1 34.88 93 CYS A N 1
ATOM 708 C CA . CYS A 1 93 ? 28.203 23.656 4.125 1 34.88 93 CYS A CA 1
ATOM 709 C C . CYS A 1 93 ? 29.594 24.078 4.574 1 34.88 93 CYS A C 1
ATOM 711 O O . CYS A 1 93 ? 29.766 25.156 5.145 1 34.88 93 CYS A O 1
ATOM 713 N N . LEU A 1 94 ? 30.484 23.141 4.625 1 30.48 94 LEU A N 1
ATOM 714 C CA . LEU A 1 94 ? 31.719 23.609 5.262 1 30.48 94 LEU A CA 1
ATOM 715 C C . LEU A 1 94 ? 32.25 24.859 4.566 1 30.48 94 LEU A C 1
ATOM 717 O O . LEU A 1 94 ? 32.625 25.828 5.223 1 30.48 94 LEU A O 1
ATOM 721 N N . SER A 1 95 ? 32.781 24.672 3.391 1 29.14 95 SER A N 1
ATOM 722 C CA . SER A 1 95 ? 34.125 25.203 3.197 1 29.14 95 SER A CA 1
ATOM 723 C C . SER A 1 95 ? 34.094 26.688 2.838 1 29.14 95 SER A C 1
ATOM 725 O O . SER A 1 95 ? 35.125 27.281 2.502 1 29.14 95 SER A O 1
ATOM 727 N N . ASP A 1 96 ? 33 27.453 2.756 1 29.34 96 ASP A N 1
ATOM 728 C CA . ASP A 1 96 ? 33.375 28.672 2.041 1 29.34 96 ASP A CA 1
ATOM 729 C C . ASP A 1 96 ? 34.406 29.484 2.836 1 29.34 96 ASP A C 1
ATOM 731 O O . ASP A 1 96 ? 34.156 29.844 3.988 1 29.34 96 ASP A O 1
ATOM 735 N N . GLY A 1 97 ? 35.719 29.094 2.717 1 28.41 97 GLY A N 1
ATOM 736 C CA . GLY A 1 97 ? 36.938 29.844 2.998 1 28.41 97 GLY A CA 1
ATOM 737 C C . GLY A 1 97 ? 36.875 31.281 2.521 1 28.41 97 GLY A C 1
ATOM 738 O O . GLY A 1 97 ? 36.812 31.547 1.317 1 28.41 97 GLY A O 1
ATOM 739 N N . VAL A 1 98 ? 35.969 32.156 3.02 1 29.61 98 VAL A N 1
ATOM 740 C CA . VAL A 1 98 ? 36.156 33.562 2.684 1 29.61 98 VAL A CA 1
ATOM 741 C C . VAL A 1 98 ? 37.531 34.031 3.152 1 29.61 98 VAL A C 1
ATOM 743 O O . VAL A 1 98 ? 37.844 33.938 4.34 1 29.61 98 VAL A O 1
ATOM 746 N N . ASP A 1 99 ? 38.625 33.656 2.479 1 28.69 99 ASP A N 1
ATOM 747 C CA . ASP A 1 99 ? 39.938 34.25 2.533 1 28.69 99 ASP A CA 1
ATOM 748 C C . ASP A 1 99 ? 39.844 35.781 2.404 1 28.69 99 ASP A C 1
ATOM 750 O O . ASP A 1 99 ? 40.656 36.5 2.994 1 28.69 99 ASP A O 1
ATOM 754 N N . SER A 1 100 ? 38.938 36.594 1.804 1 28.31 100 SER A N 1
ATOM 755 C CA . SER A 1 100 ? 39.5 37.938 1.738 1 28.31 100 SER A CA 1
ATOM 756 C C . SER A 1 100 ? 39.406 38.625 3.09 1 28.31 100 SER A C 1
ATOM 758 O O . SER A 1 100 ? 38.469 38.438 3.844 1 28.31 100 SER A O 1
ATOM 760 N N . MET B 1 1 ? 10.648 -12.555 -11.539 1 95.62 1 MET B N 1
ATOM 761 C CA . MET B 1 1 ? 9.805 -13.039 -12.625 1 95.62 1 MET B CA 1
ATOM 762 C C . MET B 1 1 ? 8.477 -12.305 -12.648 1 95.62 1 MET B C 1
ATOM 764 O O . MET B 1 1 ? 7.988 -11.844 -11.609 1 95.62 1 MET B O 1
ATOM 768 N N . THR B 1 2 ? 7.805 -12.32 -13.898 1 97.88 2 THR B N 1
ATOM 769 C CA . THR B 1 2 ? 6.504 -11.672 -14.008 1 97.88 2 THR B CA 1
ATOM 770 C C . THR B 1 2 ? 5.387 -12.617 -13.586 1 97.88 2 THR B C 1
ATOM 772 O O . THR B 1 2 ? 5.594 -13.836 -13.516 1 97.88 2 THR B O 1
ATOM 775 N N . LEU B 1 3 ? 4.223 -12.016 -13.297 1 98.69 3 LEU B N 1
ATOM 776 C CA . LEU B 1 3 ? 3.068 -12.836 -12.938 1 98.69 3 LEU B CA 1
ATOM 777 C C . LEU B 1 3 ? 2.678 -13.758 -14.078 1 98.69 3 LEU B C 1
ATOM 779 O O . LEU B 1 3 ? 2.375 -14.938 -13.859 1 98.69 3 LEU B O 1
ATOM 783 N N . LYS B 1 4 ? 2.707 -13.258 -15.258 1 97.94 4 LYS B N 1
ATOM 784 C CA . LYS B 1 4 ? 2.375 -14.055 -16.438 1 97.94 4 LYS B CA 1
ATOM 785 C C . LYS B 1 4 ? 3.336 -15.227 -16.594 1 97.94 4 LYS B C 1
ATOM 787 O O . LYS B 1 4 ? 2.908 -16.359 -16.828 1 97.94 4 LYS B O 1
ATOM 792 N N . GLU B 1 5 ? 4.598 -15.008 -16.453 1 98.12 5 GLU B N 1
ATOM 793 C CA . GLU B 1 5 ? 5.605 -16.062 -16.547 1 98.12 5 GLU B CA 1
ATOM 794 C C . GLU B 1 5 ? 5.426 -17.094 -15.445 1 98.12 5 GLU B C 1
ATOM 796 O O . GLU B 1 5 ? 5.582 -18.297 -15.688 1 98.12 5 GLU B O 1
ATOM 801 N N . PHE B 1 6 ? 5.125 -16.656 -14.297 1 98.62 6 PHE B N 1
ATOM 802 C CA . PHE B 1 6 ? 4.898 -17.578 -13.188 1 98.62 6 PHE B CA 1
ATOM 803 C C . PHE B 1 6 ? 3.746 -18.531 -13.5 1 98.62 6 PHE B C 1
ATOM 805 O O . PHE B 1 6 ? 3.883 -19.75 -13.359 1 98.62 6 PHE B O 1
ATOM 812 N N . ILE B 1 7 ? 2.639 -17.906 -13.945 1 98 7 ILE B N 1
ATOM 813 C CA . ILE B 1 7 ? 1.443 -18.688 -14.219 1 98 7 ILE B CA 1
ATOM 814 C C . ILE B 1 7 ? 1.734 -19.688 -15.336 1 98 7 ILE B C 1
ATOM 816 O O . ILE B 1 7 ? 1.313 -20.844 -15.266 1 98 7 ILE B O 1
ATOM 820 N N . LYS B 1 8 ? 2.471 -19.297 -16.312 1 96.75 8 LYS B N 1
ATOM 821 C CA . LYS B 1 8 ? 2.799 -20.156 -17.438 1 96.75 8 LYS B CA 1
ATOM 822 C C . LYS B 1 8 ? 3.709 -21.312 -17.016 1 96.75 8 LYS B C 1
ATOM 824 O O . LYS B 1 8 ? 3.689 -22.375 -17.609 1 96.75 8 LYS B O 1
ATOM 829 N N . SER B 1 9 ? 4.473 -21.062 -15.992 1 97.75 9 SER B N 1
ATOM 830 C CA . SER B 1 9 ? 5.41 -22.078 -15.523 1 97.75 9 SER B CA 1
ATOM 831 C C . SER B 1 9 ? 4.699 -23.141 -14.695 1 97.75 9 SER B C 1
ATOM 833 O O . SER B 1 9 ? 5.27 -24.203 -14.414 1 97.75 9 SER B O 1
ATOM 835 N N . LEU B 1 10 ? 3.523 -22.906 -14.281 1 96.56 10 LEU B N 1
ATOM 836 C CA . LEU B 1 10 ? 2.77 -23.859 -13.469 1 96.56 10 LEU B CA 1
ATOM 837 C C . LEU B 1 10 ? 2.316 -25.047 -14.305 1 96.56 10 LEU B C 1
ATOM 839 O O . LEU B 1 10 ? 2.25 -24.969 -15.539 1 96.56 10 LEU B O 1
ATOM 843 N N . ARG B 1 11 ? 2.088 -26.156 -13.625 1 95.44 11 ARG B N 1
ATOM 844 C CA . ARG B 1 11 ? 1.524 -27.328 -14.305 1 95.44 11 ARG B CA 1
ATOM 845 C C . ARG B 1 11 ? 0.106 -27.047 -14.789 1 95.44 11 ARG B C 1
ATOM 847 O O . ARG B 1 11 ? -0.557 -26.125 -14.281 1 95.44 11 ARG B O 1
ATOM 854 N N . VAL B 1 12 ? -0.331 -27.828 -15.688 1 89.81 12 VAL B N 1
ATOM 855 C CA . VAL B 1 12 ? -1.673 -27.688 -16.25 1 89.81 12 VAL B CA 1
ATOM 856 C C . VAL B 1 12 ? -2.711 -27.797 -15.133 1 89.81 12 VAL B C 1
ATOM 858 O O . VAL B 1 12 ? -2.648 -28.719 -14.305 1 89.81 12 VAL B O 1
ATOM 861 N N . GLY B 1 13 ? -3.59 -26.875 -14.953 1 92.25 13 GLY B N 1
ATOM 862 C CA . GLY B 1 13 ? -4.648 -26.891 -13.961 1 92.25 13 GLY B CA 1
ATOM 863 C C . GLY B 1 13 ? -4.273 -26.156 -12.68 1 92.25 13 GLY B C 1
ATOM 864 O O . GLY B 1 13 ? -5.148 -25.812 -11.883 1 92.25 13 GLY B O 1
ATOM 865 N N . ASP B 1 14 ? -2.992 -25.906 -12.469 1 97.38 14 ASP B N 1
ATOM 866 C CA . ASP B 1 14 ? -2.537 -25.328 -11.203 1 97.38 14 ASP B CA 1
ATOM 867 C C . ASP B 1 14 ? -2.82 -23.828 -11.156 1 97.38 14 ASP B C 1
ATOM 869 O O . ASP B 1 14 ? -2.83 -23.234 -10.078 1 97.38 14 ASP B O 1
ATOM 873 N N . ALA B 1 15 ? -3.037 -23.266 -12.32 1 97.25 15 ALA B N 1
ATOM 874 C CA . ALA B 1 15 ? -3.412 -21.844 -12.328 1 97.25 15 ALA B CA 1
ATOM 875 C C . ALA B 1 15 ? -4.742 -21.625 -11.617 1 97.25 15 ALA B C 1
ATOM 877 O O . ALA B 1 15 ? -4.91 -20.641 -10.898 1 97.25 15 ALA B O 1
ATOM 878 N N . LYS B 1 16 ? -5.637 -22.562 -11.812 1 97.25 16 LYS B N 1
ATOM 879 C CA . LYS B 1 16 ? -6.926 -22.484 -11.133 1 97.25 16 LYS B CA 1
ATOM 880 C C . LYS B 1 16 ? -6.762 -22.609 -9.625 1 97.25 16 LYS B C 1
ATOM 882 O O . LYS B 1 16 ? -7.41 -21.891 -8.859 1 97.25 16 LYS B O 1
ATOM 887 N N . LYS B 1 17 ? -5.93 -23.484 -9.203 1 97.75 17 LYS B N 1
ATOM 888 C CA . LYS B 1 17 ? -5.648 -23.641 -7.777 1 97.75 17 LYS B CA 1
ATOM 889 C C . LYS B 1 17 ? -5.008 -22.391 -7.191 1 97.75 17 LYS B C 1
ATOM 891 O O . LYS B 1 17 ? -5.324 -22 -6.066 1 97.75 17 LYS B O 1
ATOM 896 N N . PHE B 1 18 ? -4.102 -21.875 -7.941 1 98.44 18 PHE B N 1
ATOM 897 C CA . PHE B 1 18 ? -3.439 -20.641 -7.52 1 98.44 18 PHE B CA 1
ATOM 898 C C . PHE B 1 18 ? -4.449 -19.516 -7.348 1 98.44 18 PHE B C 1
ATOM 900 O O . PHE B 1 18 ? -4.438 -18.812 -6.336 1 98.44 18 PHE B O 1
ATOM 907 N N . ALA B 1 19 ? -5.363 -19.344 -8.25 1 98.56 19 ALA B N 1
ATOM 908 C CA . ALA B 1 19 ? -6.418 -18.344 -8.164 1 98.56 19 ALA B CA 1
ATOM 909 C C . ALA B 1 19 ? -7.281 -18.562 -6.926 1 98.56 19 ALA B C 1
ATOM 911 O O . ALA B 1 19 ? -7.586 -17.609 -6.203 1 98.56 19 ALA B O 1
ATOM 912 N N . ALA B 1 20 ? -7.586 -19.781 -6.715 1 97.88 20 ALA B N 1
ATOM 913 C CA . ALA B 1 20 ? -8.398 -20.125 -5.551 1 97.88 20 ALA B CA 1
ATOM 914 C C . ALA B 1 20 ? -7.688 -19.75 -4.254 1 97.88 20 ALA B C 1
ATOM 916 O O . ALA B 1 20 ? -8.312 -19.25 -3.318 1 97.88 20 ALA B O 1
ATOM 917 N N . ARG B 1 21 ? -6.387 -19.953 -4.207 1 97.12 21 ARG B N 1
ATOM 918 C CA . ARG B 1 21 ? -5.582 -19.609 -3.043 1 97.12 21 ARG B CA 1
ATOM 919 C C . ARG B 1 21 ? -5.605 -18.109 -2.797 1 97.12 21 ARG B C 1
ATOM 921 O O . ARG B 1 21 ? -5.504 -17.656 -1.652 1 97.12 21 ARG B O 1
ATOM 928 N N . LEU B 1 22 ? -5.676 -17.375 -3.867 1 97.81 22 LEU B N 1
ATOM 929 C CA . LEU B 1 22 ? -5.723 -15.922 -3.777 1 97.81 22 LEU B CA 1
ATOM 930 C C . LEU B 1 22 ? -7.145 -15.438 -3.504 1 97.81 22 LEU B C 1
ATOM 932 O O . LEU B 1 22 ? -7.359 -14.258 -3.217 1 97.81 22 LEU B O 1
ATOM 936 N N . GLY B 1 23 ? -8.07 -16.281 -3.629 1 97.94 23 GLY B N 1
ATOM 937 C CA . GLY B 1 23 ? -9.469 -15.906 -3.428 1 97.94 23 GLY B CA 1
ATOM 938 C C . GLY B 1 23 ? -10.062 -15.156 -4.602 1 97.94 23 GLY B C 1
ATOM 939 O O . GLY B 1 23 ? -10.953 -14.32 -4.426 1 97.94 23 GLY B O 1
ATOM 940 N N . VAL B 1 24 ? -9.547 -15.438 -5.754 1 98.12 24 VAL B N 1
ATOM 941 C CA . VAL B 1 24 ? -10.055 -14.758 -6.938 1 98.12 24 VAL B CA 1
ATOM 942 C C . VAL B 1 24 ? -10.445 -15.781 -8 1 98.12 24 VAL B C 1
ATOM 944 O O . VAL B 1 24 ? -10.164 -16.969 -7.859 1 98.12 24 VAL B O 1
ATOM 947 N N . SER B 1 25 ? -11.102 -15.266 -9.031 1 98.31 25 SER B N 1
ATOM 948 C CA . SER B 1 25 ? -11.438 -16.125 -10.164 1 98.31 25 SER B CA 1
ATOM 949 C C . SER B 1 25 ? -10.242 -16.281 -11.102 1 98.31 25 SER B C 1
ATOM 951 O O . SER B 1 25 ? -9.391 -15.398 -11.195 1 98.31 25 SER B O 1
ATOM 953 N N . PRO B 1 26 ? -10.203 -17.391 -11.805 1 97.81 26 PRO B N 1
ATOM 954 C CA . PRO B 1 26 ? -9.148 -17.578 -12.797 1 97.81 26 PRO B CA 1
ATOM 955 C C . PRO B 1 26 ? -9.141 -16.484 -13.859 1 97.81 26 PRO B C 1
ATOM 957 O O . PRO B 1 26 ? -8.078 -16.078 -14.328 1 97.81 26 PRO B O 1
ATOM 960 N N . SER B 1 27 ? -10.328 -16.016 -14.258 1 98.38 27 SER B N 1
ATOM 961 C CA . SER B 1 27 ? -10.406 -14.945 -15.234 1 98.38 27 SER B CA 1
ATOM 962 C C . SER B 1 27 ? -9.766 -13.664 -14.703 1 98.38 27 SER B C 1
ATOM 964 O O . SER B 1 27 ? -9.055 -12.969 -15.438 1 98.38 27 SER B O 1
ATOM 966 N N . TYR B 1 28 ? -10.031 -13.414 -13.422 1 98.25 28 TYR B N 1
ATOM 967 C CA . TYR B 1 28 ? -9.453 -12.219 -12.812 1 98.25 28 TYR B CA 1
ATOM 968 C C . TYR B 1 28 ? -7.938 -12.344 -12.695 1 98.25 28 TYR B C 1
ATOM 970 O O . TYR B 1 28 ? -7.211 -11.383 -12.945 1 98.25 28 TYR B O 1
ATOM 978 N N . LEU B 1 29 ? -7.465 -13.516 -12.336 1 98.5 29 LEU B N 1
ATOM 979 C CA . LEU B 1 29 ? -6.031 -13.781 -12.297 1 98.5 29 LEU B CA 1
ATOM 980 C C . LEU B 1 29 ? -5.395 -13.516 -13.648 1 98.5 29 LEU B C 1
ATOM 982 O O . LEU B 1 29 ? -4.336 -12.883 -13.734 1 98.5 29 LEU B O 1
ATOM 986 N N . SER B 1 30 ? -6.012 -13.953 -14.695 1 98.25 30 SER B N 1
ATOM 987 C CA . SER B 1 30 ? -5.512 -13.734 -16.047 1 98.25 30 SER B CA 1
ATOM 988 C C . SER B 1 30 ? -5.477 -12.258 -16.406 1 98.25 30 SER B C 1
ATOM 990 O O . SER B 1 30 ? -4.539 -11.789 -17.047 1 98.25 30 SER B O 1
ATOM 992 N N . GLN B 1 31 ? -6.492 -11.516 -15.984 1 98.5 31 GLN B N 1
ATOM 993 C CA . GLN B 1 31 ? -6.531 -10.078 -16.219 1 98.5 31 GLN B CA 1
ATOM 994 C C . GLN B 1 31 ? -5.379 -9.375 -15.508 1 98.5 31 GLN B C 1
ATOM 996 O O . GLN B 1 31 ? -4.758 -8.469 -16.062 1 98.5 31 GLN B O 1
ATOM 1001 N N . MET B 1 32 ? -5.102 -9.797 -14.312 1 98.44 32 MET B N 1
ATOM 1002 C CA . MET B 1 32 ? -3.969 -9.242 -13.578 1 98.44 32 MET B CA 1
ATOM 1003 C C . MET B 1 32 ? -2.654 -9.562 -14.281 1 98.44 32 MET B C 1
ATOM 1005 O O . MET B 1 32 ? -1.821 -8.672 -14.484 1 98.44 32 MET B O 1
ATOM 1009 N N . ALA B 1 33 ? -2.504 -10.766 -14.75 1 98.31 33 ALA B N 1
ATOM 1010 C CA . ALA B 1 33 ? -1.272 -11.227 -15.383 1 98.31 33 ALA B CA 1
ATOM 1011 C C . ALA B 1 33 ? -1.023 -10.5 -16.703 1 98.31 33 ALA B C 1
ATOM 1013 O O . ALA B 1 33 ? 0.125 -10.234 -17.062 1 98.31 33 ALA B O 1
ATOM 1014 N N . SER B 1 34 ? -2.104 -10.125 -17.359 1 97.81 34 SER B N 1
ATOM 1015 C CA . SER B 1 34 ? -1.986 -9.492 -18.656 1 97.81 34 SER B CA 1
ATOM 1016 C C . SER B 1 34 ? -1.907 -7.973 -18.531 1 97.81 34 SER B C 1
ATOM 1018 O O . SER B 1 34 ? -1.683 -7.27 -19.516 1 97.81 34 SER B O 1
ATOM 1020 N N . GLY B 1 35 ? -2.156 -7.5 -17.375 1 97.25 35 GLY B N 1
ATOM 1021 C CA . GLY B 1 35 ? -2.111 -6.062 -17.156 1 97.25 35 GLY B CA 1
ATOM 1022 C C . GLY B 1 35 ? -3.42 -5.371 -17.484 1 97.25 35 GLY B C 1
ATOM 1023 O O . GLY B 1 35 ? -3.486 -4.137 -17.5 1 97.25 35 GLY B O 1
ATOM 1024 N N . ARG B 1 36 ? -4.496 -6.129 -17.703 1 97.19 36 ARG B N 1
ATOM 1025 C CA . ARG B 1 36 ? -5.801 -5.555 -18.016 1 97.19 36 ARG B CA 1
ATOM 1026 C C . ARG B 1 36 ? -6.414 -4.883 -16.797 1 97.19 36 ARG B C 1
ATOM 1028 O O . ARG B 1 36 ? -7.27 -4.008 -16.922 1 97.19 36 ARG B O 1
ATOM 1035 N N . THR B 1 37 ? -6.039 -5.34 -15.625 1 96.69 37 THR B N 1
ATOM 1036 C CA . THR B 1 37 ? -6.484 -4.734 -14.375 1 96.69 37 THR B CA 1
ATOM 1037 C C . THR B 1 37 ? -5.297 -4.422 -13.469 1 96.69 37 THR B C 1
ATOM 1039 O O . THR B 1 37 ? -4.316 -5.168 -13.445 1 96.69 37 THR B O 1
ATOM 1042 N N . ALA B 1 38 ? -5.41 -3.301 -12.797 1 95.25 38 ALA B N 1
ATOM 1043 C CA . ALA B 1 38 ? -4.367 -2.938 -11.836 1 95.25 38 ALA B CA 1
ATOM 1044 C C . ALA B 1 38 ? -4.418 -3.836 -10.602 1 95.25 38 ALA B C 1
ATOM 1046 O O . ALA B 1 38 ? -5.484 -4.32 -10.227 1 95.25 38 ALA B O 1
ATOM 1047 N N . ILE B 1 39 ? -3.285 -4.004 -10.039 1 97.5 39 ILE B N 1
ATOM 1048 C CA . ILE B 1 39 ? -3.174 -4.82 -8.836 1 97.5 39 ILE B CA 1
ATOM 1049 C C . ILE B 1 39 ? -3.061 -3.916 -7.609 1 97.5 39 ILE B C 1
ATOM 1051 O O . ILE B 1 39 ? -2.174 -3.061 -7.543 1 97.5 39 ILE B O 1
ATOM 1055 N N . SER B 1 40 ? -3.93 -4.082 -6.676 1 96.19 40 SER B N 1
ATOM 1056 C CA . SER B 1 40 ? -3.898 -3.295 -5.445 1 96.19 40 SER B CA 1
ATOM 1057 C C . SER B 1 40 ? -2.693 -3.66 -4.586 1 96.19 40 SER B C 1
ATOM 1059 O O . SER B 1 40 ? -2.125 -4.746 -4.734 1 96.19 40 SER B O 1
ATOM 1061 N N . PRO B 1 41 ? -2.309 -2.785 -3.674 1 97.19 41 PRO B N 1
ATOM 1062 C CA . PRO B 1 41 ? -1.181 -3.102 -2.795 1 97.19 41 PRO B CA 1
ATOM 1063 C C . PRO B 1 41 ? -1.409 -4.367 -1.974 1 97.19 41 PRO B C 1
ATOM 1065 O O . PRO B 1 41 ? -0.505 -5.199 -1.847 1 97.19 41 PRO B O 1
ATOM 1068 N N . THR B 1 42 ? -2.566 -4.539 -1.459 1 95.88 42 THR B N 1
ATOM 1069 C CA . THR B 1 42 ? -2.861 -5.727 -0.667 1 95.88 42 THR B CA 1
ATOM 1070 C C . THR B 1 42 ? -2.748 -6.988 -1.521 1 95.88 42 THR B C 1
ATOM 1072 O O . THR B 1 42 ? -2.146 -7.977 -1.1 1 95.88 42 THR B O 1
ATOM 1075 N N . ARG B 1 43 ? -3.217 -6.938 -2.723 1 97.44 43 ARG B N 1
ATOM 1076 C CA . ARG B 1 43 ? -3.15 -8.086 -3.623 1 97.44 43 ARG B CA 1
ATOM 1077 C C . ARG B 1 43 ? -1.71 -8.383 -4.023 1 97.44 43 ARG B C 1
ATOM 1079 O O . ARG B 1 43 ? -1.327 -9.547 -4.168 1 97.44 43 ARG B O 1
ATOM 1086 N N . ALA B 1 44 ? -0.971 -7.328 -4.211 1 98.5 44 ALA B N 1
ATOM 1087 C CA . ALA B 1 44 ? 0.436 -7.508 -4.562 1 98.5 44 ALA B CA 1
ATOM 1088 C C . ALA B 1 44 ? 1.172 -8.297 -3.482 1 98.5 44 ALA B C 1
ATOM 1090 O O . ALA B 1 44 ? 1.934 -9.219 -3.791 1 98.5 44 ALA B O 1
ATOM 1091 N N . LEU B 1 45 ? 0.852 -7.957 -2.242 1 98 45 LEU B N 1
ATOM 1092 C CA . LEU B 1 45 ? 1.492 -8.664 -1.138 1 98 45 LEU B CA 1
ATOM 1093 C C . LEU B 1 45 ? 1.005 -10.102 -1.059 1 98 45 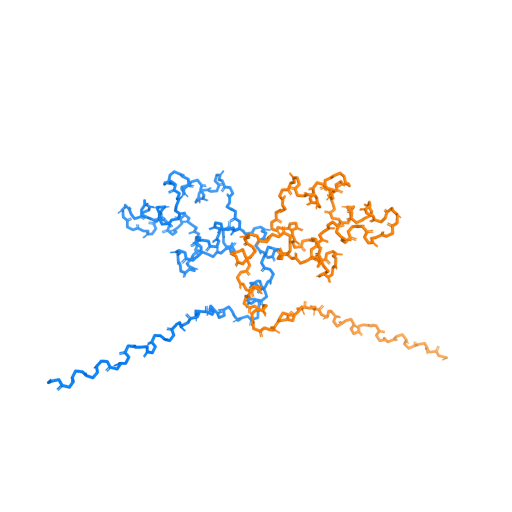LEU B C 1
ATOM 1095 O O . LEU B 1 45 ? 1.788 -11.016 -0.775 1 98 45 LEU B O 1
ATOM 1099 N N . MET B 1 46 ? -0.242 -10.266 -1.351 1 97.69 46 MET B N 1
ATOM 1100 C CA . MET B 1 46 ? -0.799 -11.609 -1.331 1 97.69 46 MET B CA 1
ATOM 1101 C C . MET B 1 46 ? -0.148 -12.484 -2.398 1 97.69 46 MET B C 1
ATOM 1103 O O . MET B 1 46 ? 0.197 -13.641 -2.137 1 97.69 46 MET B O 1
ATOM 1107 N N . ILE B 1 47 ? 0.002 -11.922 -3.543 1 98.62 47 ILE B N 1
ATOM 1108 C CA . ILE B 1 47 ? 0.605 -12.656 -4.648 1 98.62 47 ILE B CA 1
ATOM 1109 C C . ILE B 1 47 ? 2.074 -12.938 -4.344 1 98.62 47 ILE B C 1
ATOM 1111 O O . ILE B 1 47 ? 2.555 -14.055 -4.539 1 98.62 47 ILE B O 1
ATOM 1115 N N . GLU B 1 48 ? 2.803 -11.969 -3.859 1 98.5 48 GLU B N 1
ATOM 1116 C CA . GLU B 1 48 ? 4.203 -12.164 -3.488 1 98.5 48 GLU B CA 1
ATOM 1117 C C . GLU B 1 48 ? 4.348 -13.281 -2.465 1 98.5 48 GLU B C 1
ATOM 1119 O O . GLU B 1 48 ? 5.219 -14.141 -2.602 1 98.5 48 GLU B O 1
ATOM 1124 N N . SER B 1 49 ? 3.479 -13.289 -1.469 1 97.75 49 SER B N 1
ATOM 1125 C CA . SER B 1 49 ? 3.514 -14.32 -0.438 1 97.75 49 SER B CA 1
ATOM 1126 C C . SER B 1 49 ? 3.162 -15.688 -1.011 1 97.75 49 SER B C 1
ATOM 1128 O O . SER B 1 49 ? 3.867 -16.672 -0.769 1 97.75 49 SER B O 1
ATOM 1130 N N . ALA B 1 50 ? 2.121 -15.688 -1.824 1 97.88 50 ALA B N 1
ATOM 1131 C CA . ALA B 1 50 ? 1.63 -16.953 -2.371 1 97.88 50 ALA B CA 1
ATOM 1132 C C . ALA B 1 50 ? 2.648 -17.562 -3.324 1 97.88 50 ALA B C 1
ATOM 1134 O O . ALA B 1 50 ? 2.658 -18.781 -3.531 1 97.88 50 ALA B O 1
ATOM 1135 N N . THR B 1 51 ? 3.506 -16.797 -3.889 1 98.12 51 THR B N 1
ATOM 1136 C CA . THR B 1 51 ? 4.508 -17.297 -4.828 1 98.12 51 THR B CA 1
ATOM 1137 C C . THR B 1 51 ? 5.863 -17.438 -4.141 1 98.12 51 THR B C 1
ATOM 1139 O O . THR B 1 51 ? 6.883 -17.641 -4.805 1 98.12 51 THR B O 1
ATOM 1142 N N . GLU B 1 52 ? 5.84 -17.156 -2.826 1 96.88 52 GLU B N 1
ATOM 1143 C CA . GLU B 1 52 ? 7.059 -17.25 -2.031 1 96.88 52 GLU B CA 1
ATOM 1144 C C . GLU B 1 52 ? 8.156 -16.344 -2.586 1 96.88 52 GLU B C 1
ATOM 1146 O O . GLU B 1 52 ? 9.32 -16.75 -2.664 1 96.88 52 GLU B O 1
ATOM 1151 N N . GLY B 1 53 ? 7.742 -15.25 -3.072 1 97.19 53 GLY B N 1
ATOM 1152 C CA . GLY B 1 53 ? 8.695 -14.227 -3.484 1 97.19 53 GLY B CA 1
ATOM 1153 C C . GLY B 1 53 ? 9.102 -14.352 -4.941 1 97.19 53 GLY B C 1
ATOM 1154 O O . GLY B 1 53 ? 9.82 -13.492 -5.461 1 97.19 53 GLY B O 1
ATOM 1155 N N . GLN B 1 54 ? 8.641 -15.344 -5.574 1 97.94 54 GLN B N 1
ATOM 1156 C CA . GLN B 1 54 ? 9.016 -15.516 -6.977 1 97.94 54 GLN B CA 1
ATOM 1157 C C . GLN B 1 54 ? 8.469 -14.367 -7.828 1 97.94 54 GLN B C 1
ATOM 1159 O O . GLN B 1 54 ? 9.086 -13.984 -8.828 1 97.94 54 GLN B O 1
ATOM 1164 N N . VAL B 1 55 ? 7.309 -13.852 -7.496 1 98.69 55 VAL B N 1
ATOM 1165 C CA . VAL B 1 55 ? 6.75 -12.633 -8.07 1 98.69 55 VAL B CA 1
ATOM 1166 C C . VAL B 1 55 ? 6.719 -11.531 -7.012 1 98.69 55 VAL B C 1
ATOM 1168 O O . VAL B 1 55 ? 5.91 -11.578 -6.082 1 98.69 55 VAL B O 1
ATOM 1171 N N . SER B 1 56 ? 7.586 -10.578 -7.203 1 98.25 56 SER B N 1
ATOM 1172 C CA . SER B 1 56 ? 7.75 -9.562 -6.164 1 98.25 56 SER B CA 1
ATOM 1173 C C . SER B 1 56 ? 6.727 -8.445 -6.316 1 98.25 56 SER B C 1
ATOM 1175 O O . SER B 1 56 ? 6.211 -8.211 -7.414 1 98.25 56 SER B O 1
ATOM 1177 N N . ARG B 1 57 ? 6.484 -7.766 -5.246 1 98.38 57 ARG B N 1
ATOM 1178 C CA . ARG B 1 57 ? 5.598 -6.609 -5.301 1 98.38 57 ARG B CA 1
ATOM 1179 C C . ARG B 1 57 ? 6.156 -5.531 -6.227 1 98.38 57 ARG B C 1
ATOM 1181 O O . ARG B 1 57 ? 5.395 -4.812 -6.883 1 98.38 57 ARG B O 1
ATOM 1188 N N . ALA B 1 58 ? 7.434 -5.484 -6.301 1 97.88 58 ALA B N 1
ATOM 1189 C CA . ALA B 1 58 ? 8.062 -4.539 -7.219 1 97.88 58 ALA B CA 1
ATOM 1190 C C . ALA B 1 58 ? 7.73 -4.875 -8.672 1 97.88 58 ALA B C 1
ATOM 1192 O O . ALA B 1 58 ? 7.484 -3.979 -9.477 1 97.88 58 ALA B O 1
ATOM 1193 N N . GLU B 1 59 ? 7.703 -6.137 -8.938 1 97.94 59 GLU B N 1
ATOM 1194 C CA . GLU B 1 59 ? 7.352 -6.59 -10.281 1 97.94 59 GLU B CA 1
ATOM 1195 C C . GLU B 1 59 ? 5.875 -6.348 -10.578 1 97.94 59 GLU B C 1
ATOM 1197 O O . GLU B 1 59 ? 5.508 -6.035 -11.711 1 97.94 59 GLU B O 1
ATOM 1202 N N . LEU B 1 60 ? 5.047 -6.434 -9.617 1 98.44 60 LEU B N 1
ATOM 1203 C CA . LEU B 1 60 ? 3.598 -6.336 -9.781 1 98.44 60 LEU B CA 1
ATOM 1204 C C . LEU B 1 60 ? 3.164 -4.879 -9.914 1 98.44 60 LEU B C 1
ATOM 1206 O O . LEU B 1 60 ? 2.143 -4.586 -10.539 1 98.44 60 LEU B O 1
ATOM 1210 N N . ARG B 1 61 ? 3.959 -3.998 -9.227 1 97.81 61 ARG B N 1
ATOM 1211 C CA . ARG B 1 61 ? 3.648 -2.574 -9.266 1 97.81 61 ARG B CA 1
ATOM 1212 C C . ARG B 1 61 ? 4.883 -1.754 -9.625 1 97.81 61 ARG B C 1
ATOM 1214 O O . ARG B 1 61 ? 5.336 -0.924 -8.836 1 97.81 61 ARG B O 1
ATOM 1221 N N . PRO B 1 62 ? 5.359 -1.918 -10.828 1 96.88 62 PRO B N 1
ATOM 1222 C CA . PRO B 1 62 ? 6.664 -1.37 -11.195 1 96.88 62 PRO B CA 1
ATOM 1223 C C . PRO B 1 62 ? 6.699 0.156 -11.156 1 96.88 62 PRO B C 1
ATOM 1225 O O . PRO B 1 62 ? 7.777 0.752 -11.094 1 96.88 62 PRO B O 1
ATOM 1228 N N . HIS B 1 63 ? 5.555 0.818 -11.07 1 95.75 63 HIS B N 1
ATOM 1229 C CA . HIS B 1 63 ? 5.559 2.266 -11.25 1 95.75 63 HIS B CA 1
ATOM 1230 C C . HIS B 1 63 ? 5.488 2.988 -9.914 1 95.75 63 HIS B C 1
ATOM 1232 O O . HIS B 1 63 ? 5.801 4.18 -9.828 1 95.75 63 HIS B O 1
ATOM 1238 N N . ASP B 1 64 ? 5.051 2.252 -8.859 1 96.06 64 ASP B N 1
ATOM 1239 C CA . ASP B 1 64 ? 4.84 3.021 -7.641 1 96.06 64 ASP B CA 1
ATOM 1240 C C . ASP B 1 64 ? 5.246 2.221 -6.406 1 96.06 64 ASP B C 1
ATOM 1242 O O . ASP B 1 64 ? 5.055 2.67 -5.277 1 96.06 64 ASP B O 1
ATOM 1246 N N . TRP B 1 65 ? 5.922 1.06 -6.625 1 97.31 65 TRP B N 1
ATOM 1247 C CA . TRP B 1 65 ? 6.223 0.2 -5.484 1 97.31 65 TRP B CA 1
ATOM 1248 C C . TRP B 1 65 ? 7.141 0.91 -4.496 1 97.31 65 TRP B C 1
ATOM 1250 O O . TRP B 1 65 ? 6.965 0.787 -3.279 1 97.31 65 TRP B O 1
ATOM 1260 N N . GLU B 1 66 ? 8.039 1.737 -4.898 1 96.5 66 GLU B N 1
ATOM 1261 C CA . GLU B 1 66 ? 8.969 2.408 -3.994 1 96.5 66 GLU B CA 1
ATOM 1262 C C . GLU B 1 66 ? 8.25 3.441 -3.131 1 96.5 66 GLU B C 1
ATOM 1264 O O . GLU B 1 66 ? 8.625 3.656 -1.976 1 96.5 66 GLU B O 1
ATOM 1269 N N . LEU B 1 67 ? 7.273 4.031 -3.74 1 94.69 67 LEU B N 1
ATOM 1270 C CA . LEU B 1 67 ? 6.492 5.027 -3.014 1 94.69 67 LEU B CA 1
ATOM 1271 C C . LEU B 1 67 ? 5.617 4.363 -1.958 1 94.69 67 LEU B C 1
ATOM 1273 O O . LEU B 1 67 ? 5.434 4.906 -0.866 1 94.69 67 LEU B O 1
ATOM 1277 N N . ILE B 1 68 ? 5.125 3.211 -2.244 1 97.06 68 ILE B N 1
ATOM 1278 C CA . ILE B 1 68 ? 4.156 2.533 -1.392 1 97.06 68 ILE B CA 1
ATOM 1279 C C . ILE B 1 68 ? 4.879 1.815 -0.255 1 97.06 68 ILE B C 1
ATOM 1281 O O . ILE B 1 68 ? 4.383 1.762 0.871 1 97.06 68 ILE B O 1
ATOM 1285 N N . TRP B 1 69 ? 6.07 1.269 -0.635 1 97.44 69 TRP B N 1
ATOM 1286 C CA . TRP B 1 69 ? 6.785 0.486 0.368 1 97.44 69 TRP B CA 1
ATOM 1287 C C . TRP B 1 69 ? 8.195 1.026 0.576 1 97.44 69 TRP B C 1
ATOM 1289 O O . TRP B 1 69 ? 9.18 0.371 0.219 1 97.44 69 TRP B O 1
ATOM 1299 N N . PRO B 1 70 ? 8.336 2.131 1.258 1 95.69 70 PRO B N 1
ATOM 1300 C CA . PRO B 1 70 ? 9.656 2.734 1.439 1 95.69 70 PRO B CA 1
ATOM 1301 C C . PRO B 1 70 ? 10.602 1.852 2.254 1 95.69 70 PRO B C 1
ATOM 1303 O O . PRO B 1 70 ? 11.805 1.815 1.987 1 95.69 70 PRO B O 1
ATOM 1306 N N . GLU B 1 71 ? 10.086 1.139 3.232 1 94.25 71 GLU B N 1
ATOM 1307 C CA . GLU B 1 71 ? 10.93 0.256 4.035 1 94.25 71 GLU B CA 1
ATOM 1308 C C . GLU B 1 71 ? 11.461 -0.905 3.199 1 94.25 71 GLU B C 1
ATOM 1310 O O . GLU B 1 71 ? 12.625 -1.28 3.322 1 94.25 71 GLU B O 1
ATOM 1315 N N . TYR B 1 72 ? 10.633 -1.491 2.389 1 94.88 72 TYR B N 1
ATOM 1316 C CA . TYR B 1 72 ? 11.039 -2.541 1.463 1 94.88 72 TYR B CA 1
ATOM 1317 C C . TYR B 1 72 ? 12.102 -2.033 0.494 1 94.88 72 TYR B C 1
ATOM 1319 O O . TYR B 1 72 ? 13.102 -2.707 0.254 1 94.88 72 TYR B O 1
ATOM 1327 N N . ALA B 1 73 ? 11.891 -0.83 0.001 1 95.56 73 ALA B N 1
ATOM 1328 C CA . ALA B 1 73 ? 12.836 -0.224 -0.93 1 95.56 73 ALA B CA 1
ATOM 1329 C C . ALA B 1 73 ? 14.195 -0.021 -0.272 1 95.56 73 ALA B C 1
ATOM 1331 O O . ALA B 1 73 ? 15.234 -0.274 -0.888 1 95.56 73 ALA B O 1
ATOM 1332 N N . SER B 1 74 ? 14.148 0.418 0.931 1 92.88 74 SER B N 1
ATOM 1333 C CA . SER B 1 74 ? 15.383 0.626 1.678 1 92.88 74 SER B CA 1
ATOM 1334 C C . SER B 1 74 ? 16.125 -0.689 1.9 1 92.88 74 SER B C 1
ATOM 1336 O O . SER B 1 74 ? 17.359 -0.743 1.794 1 92.88 74 SER B O 1
ATOM 1338 N N . GLY B 1 75 ? 15.336 -1.729 2.24 1 90.06 75 GLY B N 1
ATOM 1339 C CA . GLY B 1 75 ? 15.945 -3.037 2.424 1 90.06 75 GLY B CA 1
ATOM 1340 C C . GLY B 1 75 ? 16.609 -3.564 1.172 1 90.06 75 GLY B C 1
ATOM 1341 O O . GLY B 1 75 ? 17.688 -4.164 1.244 1 90.06 75 GLY B O 1
ATOM 1342 N N . ILE B 1 76 ? 15.945 -3.393 0.041 1 90.12 76 ILE B N 1
ATOM 1343 C CA . ILE B 1 76 ? 16.516 -3.842 -1.229 1 90.12 76 ILE B CA 1
ATOM 1344 C C . ILE B 1 76 ? 17.812 -3.092 -1.51 1 90.12 76 ILE B C 1
ATOM 1346 O O . ILE B 1 76 ? 18.781 -3.68 -1.994 1 90.12 76 ILE B O 1
ATOM 1350 N N . ARG B 1 77 ? 17.844 -1.798 -1.203 1 87.69 77 ARG B N 1
ATOM 1351 C CA . ARG B 1 77 ? 19.016 -0.956 -1.474 1 87.69 77 ARG B CA 1
ATOM 1352 C C . ARG B 1 77 ? 20.172 -1.321 -0.561 1 87.69 77 ARG B C 1
ATOM 1354 O O . ARG B 1 77 ? 21.344 -1.269 -0.975 1 87.69 77 ARG B O 1
ATOM 1361 N N . LEU B 1 78 ? 19.891 -1.658 0.663 1 85.44 78 LEU B N 1
ATOM 1362 C CA . LEU B 1 78 ? 20.922 -1.983 1.641 1 85.44 78 LEU B CA 1
ATOM 1363 C C . LEU B 1 78 ? 21.297 -3.461 1.564 1 85.44 78 LEU B C 1
ATOM 1365 O O . LEU B 1 78 ? 22.188 -3.918 2.291 1 85.44 78 LEU B O 1
ATOM 1369 N N . GLY B 1 79 ? 20.859 -4.145 0.566 1 73.06 79 GLY B N 1
ATOM 1370 C CA . GLY B 1 79 ? 21.188 -5.551 0.416 1 73.06 79 GLY B CA 1
ATOM 1371 C C . GLY B 1 79 ? 20.531 -6.43 1.464 1 73.06 79 GLY B C 1
ATOM 1372 O O . GLY B 1 79 ? 20.938 -7.582 1.658 1 73.06 79 GLY B O 1
ATOM 1373 N N . GLN B 1 80 ? 19.672 -5.891 2.463 1 58.59 80 GLN B N 1
ATOM 1374 C CA . GLN B 1 80 ? 19.078 -6.578 3.6 1 58.59 80 GLN B CA 1
ATOM 1375 C C . GLN B 1 80 ? 17.75 -7.246 3.207 1 58.59 80 GLN B C 1
ATOM 1377 O O . GLN B 1 80 ? 17 -7.695 4.07 1 58.59 80 GLN B O 1
ATOM 1382 N N . THR B 1 81 ? 17.422 -7.375 2.105 1 53.03 81 THR B N 1
ATOM 1383 C CA . THR B 1 81 ? 16.094 -7.941 1.874 1 53.03 81 THR B CA 1
ATOM 1384 C C . T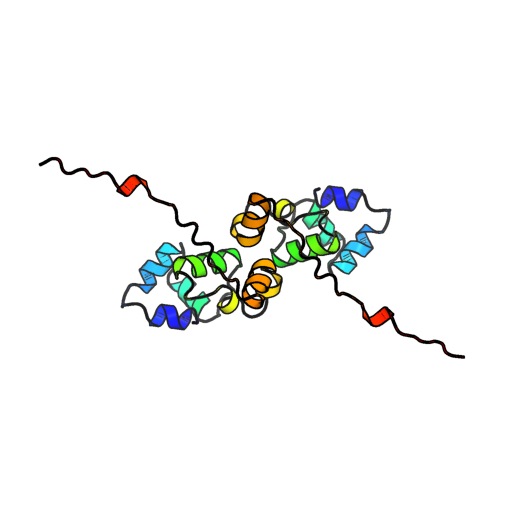HR B 1 81 ? 15.922 -9.242 2.648 1 53.03 81 THR B C 1
ATOM 1386 O O . THR B 1 81 ? 16.25 -10.32 2.148 1 53.03 81 THR B O 1
ATOM 1389 N N . HIS B 1 82 ? 16.5 -9.352 3.869 1 43.72 82 HIS B N 1
ATOM 1390 C CA . HIS B 1 82 ? 16.25 -10.602 4.57 1 43.72 82 HIS B CA 1
ATOM 1391 C C . HIS B 1 82 ? 14.75 -10.859 4.707 1 43.72 82 HIS B C 1
ATOM 1393 O O . HIS B 1 82 ? 14 -9.977 5.133 1 43.72 82 HIS B O 1
ATOM 1399 N N . VAL B 1 83 ? 14.188 -11.57 3.836 1 43.81 83 VAL B N 1
ATOM 1400 C CA . VAL B 1 83 ? 12.875 -12.18 4.047 1 43.81 83 VAL B CA 1
ATOM 1401 C C . VAL B 1 83 ? 12.695 -12.5 5.527 1 43.81 83 VAL B C 1
ATOM 1403 O O . VAL B 1 83 ? 13.531 -13.172 6.133 1 43.81 83 VAL B O 1
ATOM 1406 N N . VAL B 1 84 ? 12.359 -11.656 6.355 1 37.59 84 VAL B N 1
ATOM 1407 C CA . VAL B 1 84 ? 11.992 -12.094 7.699 1 37.59 84 VAL B CA 1
ATOM 1408 C C . VAL B 1 84 ? 11.125 -13.344 7.617 1 37.59 84 VAL B C 1
ATOM 1410 O O . VAL B 1 84 ? 9.977 -13.289 7.168 1 37.59 84 VAL B O 1
ATOM 1413 N N . HIS B 1 85 ? 11.516 -14.359 6.941 1 32.41 85 HIS B N 1
ATOM 1414 C CA . HIS B 1 85 ? 10.844 -15.602 7.285 1 32.41 85 HIS B CA 1
ATOM 1415 C C . HIS B 1 85 ? 10.719 -15.766 8.797 1 32.41 85 HIS B C 1
ATOM 1417 O O . HIS B 1 85 ? 11.734 -15.82 9.5 1 32.41 85 HIS B O 1
ATOM 1423 N N . ALA B 1 86 ? 9.812 -15.07 9.461 1 33.03 86 ALA B N 1
ATOM 1424 C CA . ALA B 1 86 ? 9.516 -15.562 10.805 1 33.03 86 ALA B CA 1
ATOM 1425 C C . ALA B 1 86 ? 9.594 -17.094 10.859 1 33.03 86 ALA B C 1
ATOM 1427 O O . ALA B 1 86 ? 8.805 -17.781 10.219 1 33.03 86 ALA B O 1
ATOM 1428 N N . GLU B 1 87 ? 10.758 -17.688 10.742 1 30.55 87 GLU B N 1
ATOM 1429 C CA . GLU B 1 87 ? 10.945 -19.078 11.172 1 30.55 87 GLU B CA 1
ATOM 1430 C C . GLU B 1 87 ? 10.156 -19.375 12.445 1 30.55 87 GLU B C 1
ATOM 1432 O O . GLU B 1 87 ? 10.383 -18.734 13.477 1 30.55 87 GLU B O 1
ATOM 1437 N N . GLY B 1 88 ? 8.859 -19.531 12.391 1 29.73 88 GLY B N 1
ATOM 1438 C CA . GLY B 1 88 ? 8.234 -20.297 13.461 1 29.73 88 GLY B CA 1
ATOM 1439 C C . GLY B 1 88 ? 9.086 -21.453 13.938 1 29.73 88 GLY B C 1
ATOM 1440 O O . GLY B 1 88 ? 9.461 -22.328 13.148 1 29.73 88 GLY B O 1
ATOM 1441 N N . ASP B 1 89 ? 10.07 -21.25 14.727 1 31.97 89 ASP B N 1
ATOM 1442 C CA . ASP B 1 89 ? 10.695 -22.297 15.547 1 31.97 89 ASP B CA 1
ATOM 1443 C C . ASP B 1 89 ? 9.656 -23.312 16.031 1 31.97 89 ASP B C 1
ATOM 1445 O O . ASP B 1 89 ? 8.812 -22.984 16.875 1 31.97 89 ASP B O 1
ATOM 1449 N N . CYS B 1 90 ? 9.141 -24.109 15.133 1 31.33 90 CYS B N 1
ATOM 1450 C CA . CYS B 1 90 ? 8.438 -25.328 15.508 1 31.33 90 CYS B CA 1
ATOM 1451 C C . CYS B 1 90 ? 9.344 -26.25 16.312 1 31.33 90 CYS B C 1
ATOM 1453 O O . CYS B 1 90 ? 10.125 -27.016 15.742 1 31.33 90 CYS B O 1
ATOM 1455 N N . SER B 1 91 ? 9.945 -25.797 17.344 1 32.91 91 SER B N 1
ATOM 1456 C CA . SER B 1 91 ? 10.602 -26.703 18.281 1 32.91 91 SER B CA 1
ATOM 1457 C C . SER B 1 91 ? 9.688 -27.875 18.656 1 32.91 91 SER B C 1
ATOM 1459 O O . SER B 1 91 ? 10.102 -28.781 19.375 1 32.91 91 SER B O 1
ATOM 1461 N N . ALA B 1 92 ? 8.383 -27.766 18.484 1 34.69 92 ALA B N 1
ATOM 1462 C CA . ALA B 1 92 ? 7.648 -28.906 19.016 1 34.69 92 ALA B CA 1
ATOM 1463 C C . ALA B 1 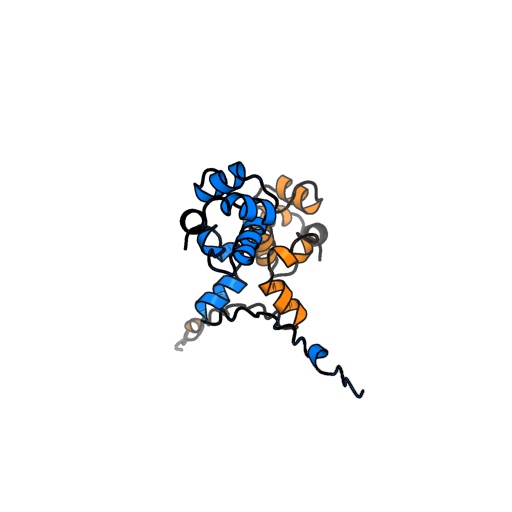92 ? 7.949 -30.188 18.234 1 34.69 92 ALA B C 1
ATOM 1465 O O . ALA B 1 92 ? 7.379 -31.234 18.5 1 34.69 92 ALA B O 1
ATOM 1466 N N . CYS B 1 93 ? 8.594 -30.031 17.094 1 34.56 93 CYS B N 1
ATOM 1467 C CA . CYS B 1 93 ? 8.586 -31.312 16.391 1 34.56 93 CYS B CA 1
ATOM 1468 C C . CYS B 1 93 ? 9.508 -32.312 17.094 1 34.56 93 CYS B C 1
ATOM 1470 O O . CYS B 1 93 ? 9.805 -33.375 16.547 1 34.56 93 CYS B O 1
ATOM 1472 N N . LEU B 1 94 ? 10.219 -31.875 18.078 1 30.39 94 LEU B N 1
ATOM 1473 C CA . LEU B 1 94 ? 11.234 -32.844 18.453 1 30.39 94 LEU B CA 1
ATOM 1474 C C . LEU B 1 94 ? 10.602 -34.156 18.859 1 30.39 94 LEU B C 1
ATOM 1476 O O . LEU B 1 94 ? 11.109 -35.219 18.516 1 30.39 94 LEU B O 1
ATOM 1480 N N . SER B 1 95 ? 9.82 -34.125 19.906 1 29.41 95 SER B N 1
ATOM 1481 C CA . SER B 1 95 ? 10.102 -35.188 20.844 1 29.41 95 SER B CA 1
ATOM 1482 C C . SER B 1 95 ? 9.477 -36.5 20.375 1 29.41 95 SER B C 1
ATOM 1484 O O . SER B 1 95 ? 9.188 -37.375 21.188 1 29.41 95 SER B O 1
ATOM 1486 N N . ASP B 1 96 ? 9.164 -36.812 19.156 1 29.05 96 ASP B N 1
ATOM 1487 C CA . ASP B 1 96 ? 8.539 -38.125 19.047 1 29.05 96 ASP B CA 1
ATOM 1488 C C . ASP B 1 96 ? 9.508 -39.219 19.484 1 29.05 96 ASP B C 1
ATOM 1490 O O . ASP B 1 96 ? 10.531 -39.438 18.844 1 29.05 96 ASP B O 1
ATOM 1494 N N . GLY B 1 97 ? 9.969 -39.156 20.828 1 27.84 97 GLY B N 1
ATOM 1495 C CA . GLY B 1 97 ? 10.633 -40.312 21.375 1 27.84 97 GLY B CA 1
ATOM 1496 C C . GLY B 1 97 ? 9.883 -41.625 21.109 1 27.84 97 GLY B C 1
ATOM 1497 O O . GLY B 1 97 ? 8.734 -41.781 21.531 1 27.84 97 GLY B O 1
ATOM 1498 N N . VAL B 1 98 ? 9.945 -42.219 19.938 1 30.08 98 VAL B N 1
ATOM 1499 C CA . VAL B 1 98 ? 9.539 -43.594 19.672 1 30.08 98 VAL B CA 1
ATOM 1500 C C . VAL B 1 98 ? 10.242 -44.531 20.656 1 30.08 98 VAL B C 1
ATOM 1502 O O . VAL B 1 98 ? 11.469 -44.531 20.766 1 30.08 98 VAL B O 1
ATOM 1505 N N . ASP B 1 99 ? 9.758 -44.562 21.922 1 30.2 99 ASP B N 1
ATOM 1506 C CA . ASP B 1 99 ? 10.094 -45.656 22.812 1 30.2 99 ASP B CA 1
ATOM 1507 C C . ASP B 1 99 ? 9.984 -47 22.062 1 30.2 99 ASP B C 1
ATOM 1509 O O . ASP B 1 99 ? 8.977 -47.281 21.422 1 30.2 99 ASP B O 1
ATOM 1513 N N . SER B 1 100 ? 11.148 -47.562 21.766 1 27.61 100 SER B N 1
ATOM 1514 C CA . SER B 1 100 ? 11.273 -49 21.672 1 27.61 100 SER B CA 1
ATOM 1515 C C . SER B 1 100 ? 10.781 -49.688 22.938 1 27.61 100 SER B C 1
ATOM 1517 O O . SER B 1 100 ? 10.961 -49.156 24.047 1 27.61 100 SER B O 1
#

pLDDT: mean 83.44, std 25.63, range [27.61, 98.69]